Protein AF-A0A958P7W0-F1 (afdb_monomer)

Solvent-accessible surface area (backbone atoms only — not comparable to full-atom values): 11082 Å² total; per-residue (Å²): 140,90,74,76,71,66,60,59,60,57,57,56,56,57,60,70,68,58,74,67,76,80,71,75,67,72,79,73,68,73,72,48,76,61,54,51,47,46,65,63,44,47,59,55,50,53,51,49,53,51,51,51,49,57,48,51,54,52,44,50,54,54,31,54,51,45,46,72,37,58,64,53,74,46,77,50,73,39,67,79,50,97,86,46,48,57,22,42,32,42,33,45,36,35,42,78,42,56,44,33,31,42,34,42,35,44,38,39,24,62,50,73,48,66,58,95,88,35,44,56,39,36,40,40,37,42,36,40,34,46,34,42,38,39,44,46,96,80,55,31,47,29,41,36,40,38,37,37,43,35,42,38,37,38,30,48,22,41,65,60,38,44,74,75,68,71,42,76,75,53,79,74,46,79,48,80,48,71,48,71,31,40,33,40,29,37,42,50,68,54,91,76,77,46,72,53,70,49,72,78,49,76,83

Mean predicted aligned error: 13.6 Å

Structure (mmCIF, N/CA/C/O backbone):
data_AF-A0A958P7W0-F1
#
_entry.id   AF-A0A958P7W0-F1
#
loop_
_atom_site.group_PDB
_atom_site.id
_atom_site.type_symbol
_atom_site.label_atom_id
_atom_site.label_alt_id
_atom_site.label_comp_id
_atom_site.label_asym_id
_atom_site.label_entity_id
_atom_site.label_seq_id
_atom_site.pdbx_PDB_ins_code
_atom_site.Cartn_x
_atom_site.Cartn_y
_atom_site.Cartn_z
_atom_site.occupancy
_atom_site.B_iso_or_equiv
_atom_site.auth_seq_id
_atom_site.auth_comp_id
_atom_site.auth_asym_id
_atom_site.auth_atom_id
_atom_site.pdbx_PDB_model_num
ATOM 1 N N . MET A 1 1 ? -99.841 8.933 68.833 1.00 52.09 1 MET A N 1
ATOM 2 C CA . MET A 1 1 ? -99.178 7.924 67.972 1.00 52.09 1 MET A CA 1
ATOM 3 C C . MET A 1 1 ? -99.235 8.396 66.520 1.00 52.09 1 MET A C 1
ATOM 5 O O . MET A 1 1 ? -100.250 8.967 66.154 1.00 52.09 1 MET A O 1
ATOM 9 N N . ASN A 1 2 ? -98.175 8.166 65.729 1.00 50.53 2 ASN A N 1
ATOM 10 C CA . ASN A 1 2 ? -98.128 8.243 64.246 1.00 50.53 2 ASN A CA 1
ATOM 11 C C . ASN A 1 2 ? -97.633 9.510 63.506 1.00 50.53 2 ASN A C 1
ATOM 13 O O . ASN A 1 2 ? -98.129 9.770 62.417 1.00 50.53 2 ASN A O 1
ATOM 17 N N . LYS A 1 3 ? -96.603 10.244 63.968 1.00 49.97 3 LYS A N 1
ATOM 18 C CA . LYS A 1 3 ? -95.857 11.158 63.051 1.00 49.97 3 LYS A CA 1
ATOM 19 C C . LYS A 1 3 ? -94.323 11.157 63.142 1.00 49.97 3 LYS A C 1
ATOM 21 O O . LYS A 1 3 ? -93.682 11.672 62.239 1.00 49.97 3 LYS A O 1
ATOM 26 N N . ILE A 1 4 ? -93.720 10.529 64.156 1.00 51.34 4 ILE A N 1
ATOM 27 C CA . ILE A 1 4 ? -92.252 10.550 64.351 1.00 51.34 4 ILE A CA 1
ATOM 28 C C . ILE A 1 4 ? -91.543 9.356 63.674 1.00 51.34 4 ILE A C 1
ATOM 30 O O . ILE A 1 4 ? -90.363 9.433 63.355 1.00 51.34 4 ILE A O 1
ATOM 34 N N . ILE A 1 5 ? -92.268 8.279 63.353 1.00 53.50 5 ILE A N 1
ATOM 35 C CA . ILE A 1 5 ? -91.675 7.046 62.795 1.00 53.50 5 ILE A CA 1
ATOM 36 C C . ILE A 1 5 ? -91.477 7.116 61.265 1.00 53.50 5 ILE A C 1
ATOM 38 O O . ILE A 1 5 ? -90.598 6.448 60.732 1.00 53.50 5 ILE A O 1
ATOM 42 N N . LEU A 1 6 ? -92.213 7.975 60.545 1.00 46.12 6 LEU A N 1
ATOM 43 C CA . LEU A 1 6 ? -92.098 8.060 59.079 1.00 46.12 6 LEU A CA 1
ATOM 44 C C . LEU A 1 6 ? -90.869 8.851 58.586 1.00 46.12 6 LEU A C 1
ATOM 46 O O . LEU A 1 6 ? -90.425 8.642 57.462 1.00 46.12 6 LEU A O 1
ATOM 50 N N . ILE A 1 7 ? -90.299 9.733 59.416 1.00 52.41 7 ILE A N 1
ATOM 51 C CA . ILE A 1 7 ? -89.137 10.558 59.036 1.00 52.41 7 ILE A CA 1
ATOM 52 C C . ILE A 1 7 ? -87.834 9.744 59.110 1.00 52.41 7 ILE A C 1
ATOM 54 O O . ILE A 1 7 ? -86.948 9.922 58.279 1.00 52.41 7 ILE A O 1
ATOM 58 N N . TYR A 1 8 ? -87.742 8.776 60.027 1.00 47.31 8 TYR A N 1
ATOM 59 C CA . TYR A 1 8 ? -86.546 7.937 60.162 1.00 47.31 8 TYR A CA 1
ATOM 60 C C . TYR A 1 8 ? -86.366 6.927 59.014 1.00 47.31 8 TYR A C 1
ATOM 62 O O . TYR A 1 8 ? -85.235 6.633 58.638 1.00 47.31 8 TYR A O 1
ATOM 70 N N . ILE A 1 9 ? -87.454 6.442 58.403 1.00 52.34 9 ILE A N 1
ATOM 71 C CA . ILE A 1 9 ? -87.386 5.472 57.290 1.00 52.34 9 ILE A CA 1
ATOM 72 C C . ILE A 1 9 ? -87.041 6.154 55.951 1.00 52.34 9 ILE A C 1
ATOM 74 O O . ILE A 1 9 ? -86.434 5.535 55.076 1.00 52.34 9 ILE A O 1
ATOM 78 N N . LEU A 1 10 ? -87.354 7.445 55.802 1.00 45.62 10 LEU A N 1
ATOM 79 C CA . LEU A 1 10 ? -86.989 8.232 54.617 1.00 45.62 10 LEU A CA 1
ATOM 80 C C . LEU A 1 10 ? -85.516 8.673 54.632 1.00 45.62 10 LEU A C 1
ATOM 82 O O . LEU A 1 10 ? -84.881 8.679 53.582 1.00 45.62 10 LEU A O 1
ATOM 86 N N . ILE A 1 11 ? -84.939 8.952 55.807 1.00 51.06 11 ILE A N 1
ATOM 87 C CA . ILE A 1 11 ? -83.512 9.303 55.931 1.00 51.06 11 ILE A CA 1
ATOM 88 C C . ILE A 1 11 ? -82.614 8.071 55.722 1.00 51.06 11 ILE A C 1
ATOM 90 O O . ILE A 1 11 ? -81.556 8.185 55.108 1.00 51.06 11 ILE A O 1
ATOM 94 N N . PHE A 1 12 ? -83.047 6.877 56.141 1.00 45.72 12 PHE A N 1
ATOM 95 C CA . PHE A 1 12 ? -82.247 5.658 55.959 1.00 45.72 12 PHE A CA 1
ATOM 96 C C . PHE A 1 12 ? -82.186 5.177 54.496 1.00 45.72 12 PHE A C 1
ATOM 98 O O . PHE A 1 12 ? -81.166 4.640 54.076 1.00 45.72 12 PHE A O 1
ATOM 105 N N . ASN A 1 13 ? -83.228 5.427 53.691 1.00 42.78 13 ASN A N 1
ATOM 106 C CA . ASN A 1 13 ? -83.218 5.079 52.262 1.00 42.78 13 ASN A CA 1
ATOM 107 C C . ASN A 1 13 ? -82.516 6.117 51.371 1.00 42.78 13 ASN A C 1
ATOM 109 O O . ASN A 1 13 ? -82.116 5.769 50.265 1.00 42.78 13 ASN A O 1
ATOM 113 N N . LEU A 1 14 ? -82.311 7.357 51.835 1.00 41.12 14 LEU A N 1
ATOM 114 C CA . LEU A 1 14 ? -81.472 8.323 51.110 1.00 41.12 14 LEU A CA 1
ATOM 115 C C . LEU A 1 14 ? -79.969 8.080 51.315 1.00 41.12 14 LEU A C 1
ATOM 117 O O . LEU A 1 14 ? -79.183 8.421 50.440 1.00 41.12 14 LEU A O 1
ATOM 121 N N . ILE A 1 15 ? -79.567 7.457 52.427 1.00 46.81 15 ILE A N 1
ATOM 122 C CA . ILE A 1 15 ? -78.159 7.097 52.670 1.00 46.81 15 ILE A CA 1
ATOM 123 C C . ILE A 1 15 ? -77.794 5.784 51.953 1.00 46.81 15 ILE A C 1
ATOM 125 O O . ILE A 1 15 ? -76.658 5.618 51.522 1.00 46.81 15 ILE A O 1
ATOM 129 N N . ALA A 1 16 ? -78.759 4.882 51.736 1.00 45.66 16 ALA A N 1
ATOM 130 C CA . ALA A 1 16 ? -78.542 3.641 50.985 1.00 45.66 16 ALA A CA 1
ATOM 131 C C . ALA A 1 16 ? -78.535 3.817 49.450 1.00 45.66 16 ALA A C 1
ATOM 133 O O . ALA A 1 16 ? -78.123 2.905 48.744 1.00 45.66 16 ALA A O 1
ATOM 134 N N . LEU A 1 17 ? -78.950 4.981 48.931 1.00 46.50 17 LEU A N 1
ATOM 135 C CA . LEU A 1 17 ? -78.810 5.357 47.513 1.00 46.50 17 LEU A CA 1
ATOM 136 C C . LEU A 1 17 ? -77.696 6.397 47.282 1.00 46.50 17 LEU A C 1
ATOM 138 O O . LEU A 1 17 ? -77.688 7.102 46.279 1.00 46.50 17 LEU A O 1
ATOM 142 N N . SER A 1 18 ? -76.761 6.478 48.230 1.00 45.62 18 SER A N 1
ATOM 143 C CA . SER A 1 18 ? -75.489 7.194 48.117 1.00 45.62 18 SER A CA 1
ATOM 144 C C . SER A 1 18 ? -74.320 6.212 47.944 1.00 45.62 18 SER A C 1
ATOM 146 O O . SER A 1 18 ? -73.178 6.536 48.271 1.00 45.62 18 SER A O 1
ATOM 148 N N . GLU A 1 19 ? -74.571 5.023 47.381 1.00 46.09 19 GLU A N 1
ATOM 149 C CA . GLU A 1 19 ? -73.576 4.391 46.505 1.00 46.09 19 GLU A CA 1
ATOM 150 C C . GLU A 1 19 ? -73.449 5.282 45.262 1.00 46.09 19 GLU A C 1
ATOM 152 O O . GLU A 1 19 ? -73.912 4.969 44.166 1.00 46.09 19 GLU A O 1
ATOM 157 N N . GLU A 1 20 ? -72.841 6.455 45.459 1.00 48.53 20 GLU A N 1
ATOM 158 C CA . GLU A 1 20 ? -72.111 7.110 44.397 1.00 48.53 20 GLU A CA 1
ATOM 159 C C . GLU A 1 20 ? -71.134 6.062 43.900 1.00 48.53 20 GLU A C 1
ATOM 161 O O . GLU A 1 20 ? -70.212 5.640 44.607 1.00 48.53 20 GLU A O 1
ATOM 166 N N . ALA A 1 21 ? -71.425 5.600 42.687 1.00 47.62 21 ALA A N 1
ATOM 167 C CA . ALA A 1 21 ? -70.475 4.985 41.805 1.00 47.62 21 ALA A CA 1
ATOM 168 C C . ALA A 1 21 ? -69.143 5.701 42.017 1.00 47.62 21 ALA A C 1
ATOM 170 O O . ALA A 1 21 ? -68.939 6.829 41.566 1.00 47.62 21 ALA A O 1
ATOM 171 N N . THR A 1 22 ? -68.233 5.042 42.731 1.00 43.75 22 THR A N 1
ATOM 172 C CA . THR A 1 22 ? -66.818 5.318 42.570 1.00 43.75 22 THR A CA 1
ATOM 173 C C . THR A 1 22 ? -66.512 4.779 41.191 1.00 43.75 22 THR A C 1
ATOM 175 O O . THR A 1 22 ? -66.039 3.657 41.014 1.00 43.75 22 THR A O 1
ATOM 178 N N . ASP A 1 23 ? -66.892 5.588 40.207 1.00 47.94 23 ASP A N 1
ATOM 179 C CA . ASP A 1 23 ? -66.352 5.565 38.878 1.00 47.94 23 ASP A CA 1
ATOM 180 C C . ASP A 1 23 ? -64.860 5.782 39.095 1.00 47.94 23 ASP A C 1
ATOM 182 O O . ASP A 1 23 ? -64.343 6.895 39.192 1.00 47.94 23 ASP A O 1
ATOM 186 N N . LYS A 1 24 ? -64.152 4.669 39.287 1.00 47.00 24 LYS A N 1
ATOM 187 C CA . LYS A 1 24 ? -62.754 4.577 38.926 1.00 47.00 24 LYS A CA 1
ATOM 188 C C . LYS A 1 24 ? -62.739 4.686 37.405 1.00 47.00 24 LYS A C 1
ATOM 190 O O . LYS A 1 24 ? -62.399 3.730 36.716 1.00 47.00 24 LYS A O 1
ATOM 195 N N . THR A 1 25 ? -63.065 5.867 36.887 1.00 47.47 25 THR A N 1
ATOM 196 C CA . THR A 1 25 ? -62.310 6.394 35.772 1.00 47.47 25 THR A CA 1
ATOM 197 C C . THR A 1 25 ? -60.880 6.375 36.278 1.00 47.47 25 THR A C 1
ATOM 199 O O . THR A 1 25 ? -60.459 7.252 37.036 1.00 47.47 25 THR A O 1
ATOM 202 N N . GLU A 1 26 ? -60.160 5.294 35.962 1.00 49.03 26 GLU A N 1
ATOM 203 C CA . GLU A 1 26 ? -58.733 5.400 35.737 1.00 49.03 26 GLU A CA 1
ATOM 204 C C . GLU A 1 26 ? -58.592 6.661 34.897 1.00 49.03 26 GLU A C 1
ATOM 206 O O . GLU A 1 26 ? -59.027 6.708 33.748 1.00 49.03 26 GLU A O 1
ATOM 211 N N . ASP A 1 27 ? -58.108 7.725 35.531 1.00 49.12 27 ASP A N 1
ATOM 212 C CA . ASP A 1 27 ? -57.632 8.911 34.852 1.00 49.12 27 ASP A CA 1
ATOM 213 C C . ASP A 1 27 ? -56.409 8.423 34.073 1.00 49.12 27 ASP A C 1
ATOM 215 O O . ASP A 1 27 ? -55.260 8.574 34.495 1.00 49.12 27 ASP A O 1
ATOM 219 N N . THR A 1 28 ? -56.657 7.711 32.969 1.00 55.97 28 THR A N 1
ATOM 220 C CA . THR A 1 28 ? -55.702 7.485 31.900 1.00 55.97 28 THR A CA 1
ATOM 221 C C . THR A 1 28 ? -55.465 8.860 31.321 1.00 55.97 28 THR A C 1
ATOM 223 O O . THR A 1 28 ? -56.022 9.223 30.286 1.00 55.97 28 THR A O 1
ATOM 226 N N . LYS A 1 29 ? -54.675 9.661 32.046 1.00 67.88 29 LYS A N 1
ATOM 227 C CA . LYS A 1 29 ? -54.070 10.869 31.522 1.00 67.88 29 LYS A CA 1
ATOM 228 C C . LYS A 1 29 ? -53.412 10.441 30.235 1.00 67.88 29 LYS A C 1
ATOM 230 O O . LYS A 1 29 ? -52.480 9.635 30.260 1.00 67.88 29 LYS A O 1
ATOM 235 N N . GLU A 1 30 ? -53.962 10.912 29.119 1.00 69.62 30 GLU A N 1
ATOM 236 C CA . GLU A 1 30 ? -53.354 10.636 27.834 1.00 69.62 30 GLU A CA 1
ATOM 237 C C . GLU A 1 30 ? -51.885 11.038 27.936 1.00 69.62 30 GLU A C 1
ATOM 239 O O . GLU A 1 30 ? -51.596 12.166 28.361 1.00 69.62 30 GLU A O 1
ATOM 244 N N . PRO A 1 31 ? -50.957 10.129 27.594 1.00 74.06 31 PRO A N 1
ATOM 245 C CA . PRO A 1 31 ? -49.553 10.421 27.750 1.00 74.06 31 PRO A CA 1
ATOM 246 C C . PRO A 1 31 ? -49.239 11.670 26.941 1.00 74.06 31 PRO A C 1
ATOM 248 O O . PRO A 1 31 ? -49.645 11.818 25.778 1.00 74.06 31 PRO A O 1
ATOM 251 N N . THR A 1 32 ? -48.539 12.588 27.592 1.00 85.56 32 THR A N 1
ATOM 252 C CA . THR A 1 32 ? -48.113 13.844 26.995 1.00 85.56 32 THR A CA 1
ATOM 253 C C . THR A 1 32 ? -47.307 13.561 25.728 1.00 85.56 32 THR A C 1
ATOM 25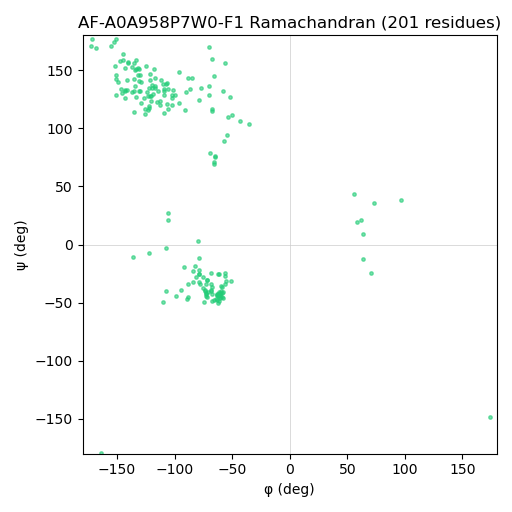5 O O . THR A 1 32 ? -46.692 12.505 25.561 1.00 85.56 32 THR A O 1
ATOM 258 N N . LEU A 1 33 ? -47.261 14.532 24.814 1.00 78.56 33 LEU A N 1
ATOM 259 C CA . LEU A 1 33 ? -46.435 14.450 23.601 1.00 78.56 33 LEU A CA 1
ATOM 260 C C . LEU A 1 33 ? -44.973 14.085 23.920 1.00 78.56 33 LEU A C 1
ATOM 262 O O . LEU A 1 33 ? -44.321 13.391 23.143 1.00 78.56 33 LEU A O 1
ATOM 266 N N . TRP A 1 34 ? -44.480 14.502 25.088 1.00 76.12 34 TRP A N 1
ATOM 267 C CA . TRP A 1 34 ? -43.156 14.166 25.600 1.00 76.12 34 TRP A CA 1
ATOM 268 C C . TRP A 1 34 ? -43.030 12.720 26.071 1.00 76.12 34 TRP A C 1
ATOM 270 O O . TRP A 1 34 ? -42.075 12.060 25.677 1.00 76.12 34 TRP A O 1
ATOM 280 N N . GLU A 1 35 ? -44.000 12.191 26.813 1.00 81.50 35 GLU A N 1
ATOM 281 C CA . GLU A 1 35 ? -44.012 10.777 27.214 1.00 81.50 35 GLU A CA 1
ATOM 282 C C . GLU A 1 35 ? -44.110 9.854 25.997 1.00 81.50 35 GLU A C 1
ATOM 284 O O . GLU A 1 35 ? -43.311 8.930 25.884 1.00 81.50 35 GLU A O 1
ATOM 289 N N . LYS A 1 36 ? -44.969 10.177 25.019 1.00 79.38 36 LYS A N 1
ATOM 290 C CA . LYS A 1 36 ? -45.044 9.448 23.738 1.00 79.38 36 LYS A CA 1
ATOM 291 C C . LYS A 1 36 ? -43.728 9.529 22.958 1.00 79.38 36 LYS A C 1
ATOM 293 O O . LYS A 1 36 ? -43.280 8.537 22.391 1.00 79.38 36 LYS A O 1
ATOM 298 N N . THR A 1 37 ? -43.073 10.692 22.935 1.00 77.31 37 THR A N 1
ATOM 299 C CA . THR A 1 37 ? -41.776 10.854 22.254 1.00 77.31 37 THR A CA 1
ATOM 300 C C . THR A 1 37 ? -40.676 10.061 22.954 1.00 77.31 37 THR A C 1
ATOM 302 O O . THR A 1 37 ? -39.884 9.407 22.281 1.00 77.31 37 THR A O 1
ATOM 305 N N . VAL A 1 38 ? -40.618 10.071 24.286 1.00 81.19 38 VAL A N 1
ATOM 306 C CA . VAL A 1 38 ? -39.657 9.280 25.070 1.00 81.19 38 VAL A CA 1
ATOM 307 C C . VAL A 1 38 ? -39.917 7.788 24.870 1.00 81.19 38 VAL A C 1
ATOM 309 O O . VAL A 1 38 ? -38.997 7.058 24.526 1.00 81.19 38 VAL A O 1
ATOM 312 N N . GLU A 1 39 ? -41.164 7.337 24.965 1.00 83.75 39 GLU A N 1
ATOM 313 C CA . GLU A 1 39 ? -41.538 5.936 24.758 1.00 83.75 39 GLU A CA 1
ATOM 314 C C . GLU A 1 39 ? -41.175 5.438 23.353 1.00 83.75 39 GLU A C 1
ATOM 316 O O . GLU A 1 39 ? -40.651 4.335 23.202 1.00 83.75 39 GLU A O 1
ATOM 321 N N . VAL A 1 40 ? -41.361 6.270 22.324 1.00 80.62 40 VAL A N 1
ATOM 322 C CA . VAL A 1 40 ? -40.961 5.933 20.953 1.00 80.62 40 VAL A CA 1
ATOM 323 C C . VAL A 1 40 ? -39.443 5.983 20.783 1.00 80.62 40 VAL A C 1
ATOM 325 O O . VAL A 1 40 ? 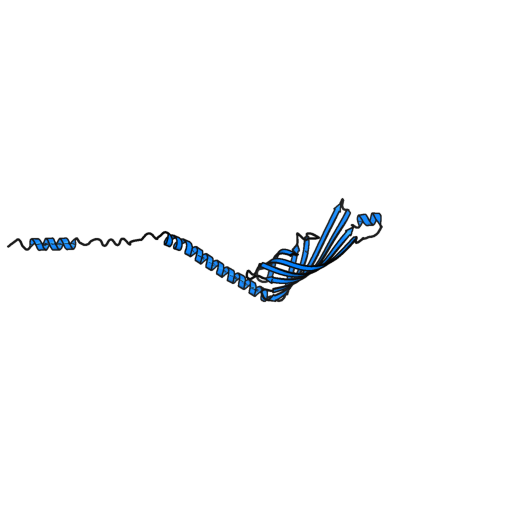-38.885 5.099 20.142 1.00 80.62 40 VAL A O 1
ATOM 328 N N . THR A 1 41 ? -38.743 6.980 21.333 1.00 83.75 41 THR A N 1
ATOM 329 C CA . THR A 1 41 ? -37.304 7.204 21.078 1.00 83.75 41 THR A CA 1
ATOM 330 C C . THR A 1 41 ? -36.376 6.365 21.955 1.00 83.75 41 THR A C 1
ATOM 332 O O . THR A 1 41 ? -35.307 5.960 21.490 1.00 83.75 41 THR A O 1
ATOM 335 N N . THR A 1 42 ? -36.763 6.048 23.191 1.00 88.25 42 THR A N 1
ATOM 336 C CA . THR A 1 42 ? -35.953 5.275 24.143 1.00 88.25 42 THR A CA 1
ATOM 337 C C . THR A 1 42 ? -35.577 3.886 23.612 1.00 88.25 42 THR A C 1
ATOM 339 O O . THR A 1 42 ? -34.392 3.552 23.685 1.00 88.25 42 THR A O 1
ATOM 342 N N . PRO A 1 43 ? -36.478 3.086 23.006 1.00 87.94 43 PRO A N 1
ATOM 343 C CA . PRO A 1 43 ? -36.113 1.815 22.384 1.00 87.94 43 PRO A CA 1
ATOM 344 C C . PRO A 1 43 ? -35.062 1.967 21.277 1.00 87.94 43 PRO A C 1
ATOM 346 O O . PRO A 1 43 ? -34.115 1.181 21.222 1.00 87.94 43 PRO A O 1
ATOM 349 N N . TYR A 1 44 ? -35.168 2.995 20.425 1.00 85.56 44 TYR A N 1
ATOM 350 C CA . TYR A 1 44 ? -34.169 3.257 19.379 1.00 85.56 44 TYR A CA 1
ATOM 351 C C . TYR A 1 44 ? -32.831 3.706 19.963 1.00 85.56 44 TYR A C 1
ATOM 353 O O . TYR A 1 44 ? -31.785 3.259 19.495 1.00 85.56 44 TYR A O 1
ATOM 361 N N . TYR A 1 45 ? -32.847 4.542 21.002 1.00 86.06 45 TYR A N 1
ATOM 362 C CA . TYR A 1 45 ? -31.639 4.968 21.703 1.00 86.06 45 TYR A CA 1
ATOM 363 C C . TYR A 1 45 ? -30.924 3.788 22.374 1.00 86.06 45 TYR A C 1
ATOM 365 O O . TYR A 1 45 ? -29.719 3.610 22.192 1.00 86.06 45 TYR A O 1
ATOM 373 N N . LEU A 1 46 ? -31.661 2.939 23.098 1.00 90.56 46 LEU A N 1
ATOM 374 C CA . LEU A 1 46 ? -31.116 1.743 23.745 1.00 90.56 46 LEU A CA 1
ATOM 375 C C . LEU A 1 46 ? -30.562 0.755 22.715 1.00 90.56 46 LEU A C 1
ATOM 377 O O . LEU A 1 46 ? -29.436 0.282 22.869 1.00 90.56 46 LEU A O 1
ATOM 381 N N . LYS A 1 47 ? -31.297 0.523 21.622 1.00 90.06 47 LYS A N 1
ATOM 382 C CA . LYS A 1 47 ? -30.831 -0.293 20.494 1.00 90.06 47 LYS A CA 1
ATOM 383 C C . LYS A 1 47 ? -29.566 0.291 19.862 1.00 90.06 47 LYS A C 1
ATOM 385 O O . LYS A 1 47 ? -28.626 -0.446 19.577 1.00 90.06 47 LYS A O 1
ATOM 390 N N . GLY A 1 48 ? -29.502 1.610 19.684 1.00 85.25 48 GLY A N 1
ATOM 391 C CA . GLY A 1 48 ? -28.314 2.309 19.195 1.00 85.25 48 GLY A CA 1
ATOM 392 C C . GLY A 1 48 ? -27.108 2.115 20.115 1.00 85.25 48 GLY A C 1
ATOM 393 O O . GLY A 1 48 ? -26.022 1.774 19.647 1.00 85.25 48 GLY A O 1
ATOM 394 N N . LYS A 1 49 ? -27.302 2.248 21.430 1.00 90.69 49 LYS A N 1
ATOM 395 C CA . LYS A 1 49 ? -26.253 2.025 22.433 1.00 90.69 49 LYS A CA 1
ATOM 396 C C . LYS A 1 49 ? -25.738 0.583 22.414 1.00 90.69 49 LYS A C 1
ATOM 398 O O . LYS A 1 49 ? -24.526 0.374 22.443 1.00 90.69 49 LYS A O 1
ATOM 403 N N . GLU A 1 50 ? -26.631 -0.400 22.301 1.00 91.44 50 GLU A N 1
ATOM 404 C CA . GLU A 1 50 ? -26.264 -1.817 22.191 1.00 91.44 50 GLU A CA 1
ATOM 405 C C . GLU A 1 50 ? -25.453 -2.100 20.915 1.00 91.44 50 GLU A C 1
ATOM 407 O O . GLU A 1 50 ? -24.431 -2.789 20.964 1.00 91.44 50 GLU A O 1
ATOM 412 N N . ILE A 1 51 ? -25.855 -1.526 19.774 1.00 88.94 51 ILE A N 1
ATOM 413 C CA . ILE A 1 51 ? -25.122 -1.647 18.504 1.00 88.94 51 ILE A CA 1
ATOM 414 C C . ILE A 1 51 ? -23.715 -1.059 18.635 1.00 88.94 51 ILE A C 1
ATOM 416 O O . ILE A 1 51 ? -22.744 -1.698 18.221 1.00 88.94 51 ILE A O 1
ATOM 420 N N . VAL A 1 52 ? -23.580 0.129 19.232 1.00 86.06 52 VAL A N 1
ATOM 421 C CA . VAL A 1 52 ? -22.275 0.770 19.460 1.00 86.06 52 VAL A CA 1
ATOM 422 C C . VAL A 1 52 ? -21.394 -0.102 20.352 1.00 86.06 52 VAL A C 1
ATOM 424 O O . VAL A 1 52 ? -20.223 -0.311 20.035 1.00 86.06 52 VAL A O 1
ATOM 427 N N . GLN A 1 53 ? -21.948 -0.670 21.423 1.00 89.12 53 GLN A N 1
ATOM 428 C CA . GLN A 1 53 ? -21.204 -1.553 22.317 1.00 89.12 53 GLN A CA 1
ATOM 429 C C . GLN A 1 53 ? -20.715 -2.820 21.598 1.00 89.12 53 GLN A C 1
ATOM 431 O O . GLN A 1 53 ? -19.516 -3.102 21.612 1.00 89.12 53 GLN A O 1
ATOM 436 N N . LYS A 1 54 ? -21.599 -3.535 20.888 1.00 86.81 54 LYS A N 1
ATOM 437 C CA . LYS A 1 54 ? -21.229 -4.726 20.096 1.00 86.81 54 LYS A CA 1
ATOM 438 C C . LYS A 1 54 ? -20.185 -4.412 19.023 1.00 86.81 54 LYS A C 1
ATOM 440 O O . LYS A 1 54 ? -19.288 -5.218 18.755 1.00 86.81 54 LYS A O 1
ATOM 445 N N . THR A 1 55 ? -20.285 -3.231 18.416 1.00 83.19 55 THR A N 1
ATOM 446 C CA . THR A 1 55 ? -19.317 -2.750 17.426 1.00 83.19 55 THR A CA 1
ATOM 447 C C . THR A 1 55 ? -17.953 -2.527 18.074 1.00 83.19 55 THR A C 1
ATOM 449 O O . THR A 1 55 ? -16.958 -3.049 17.576 1.00 83.19 55 THR A O 1
ATOM 452 N N . ASN A 1 56 ? -17.898 -1.846 19.221 1.00 84.00 56 ASN A N 1
ATOM 453 C CA . ASN A 1 56 ? -16.658 -1.620 19.966 1.00 84.00 56 ASN A CA 1
ATOM 454 C C . ASN A 1 56 ? -15.998 -2.932 20.413 1.00 84.00 56 ASN A C 1
ATOM 456 O O . ASN A 1 56 ? -14.787 -3.094 20.266 1.00 84.00 56 ASN A O 1
ATOM 460 N N . GLU A 1 57 ? -16.776 -3.905 20.887 1.00 85.88 57 GLU A N 1
ATOM 461 C CA . GLU A 1 57 ? -16.261 -5.235 21.236 1.00 85.88 57 GLU A CA 1
ATOM 462 C C . GLU A 1 57 ? -15.655 -5.953 20.022 1.00 85.88 57 GLU A C 1
ATOM 464 O O . GLU A 1 57 ? -14.582 -6.552 20.114 1.00 85.88 57 GLU A O 1
ATOM 469 N N . SER A 1 58 ? -16.311 -5.869 18.864 1.00 81.12 58 SER A N 1
ATOM 470 C CA . SER A 1 58 ? -15.829 -6.480 17.618 1.00 81.12 58 SER A CA 1
ATOM 471 C C . SER A 1 58 ? -14.560 -5.797 17.091 1.00 81.12 58 SER A C 1
ATOM 473 O O . SER A 1 58 ? -13.625 -6.469 16.637 1.00 81.12 58 SER A O 1
ATOM 475 N N . ILE A 1 59 ? -14.490 -4.468 17.205 1.00 80.25 59 ILE A N 1
ATOM 476 C CA . ILE A 1 59 ? -13.308 -3.663 16.877 1.00 80.25 59 ILE A CA 1
ATOM 477 C C . ILE A 1 59 ? -12.133 -4.067 17.775 1.00 80.25 59 ILE A C 1
ATOM 479 O O . ILE A 1 59 ? -11.057 -4.375 17.254 1.00 80.25 59 ILE A O 1
ATOM 483 N N . ASN A 1 60 ? -12.350 -4.150 19.091 1.00 82.69 60 ASN A N 1
ATOM 484 C CA . ASN A 1 60 ? -11.324 -4.531 20.065 1.00 82.69 60 ASN A CA 1
ATOM 485 C C . ASN A 1 60 ? -10.823 -5.963 19.844 1.00 82.69 60 ASN A C 1
ATOM 487 O O . ASN A 1 60 ? -9.617 -6.193 19.819 1.00 82.69 60 ASN A O 1
ATOM 491 N N . LYS A 1 61 ? -11.720 -6.922 19.580 1.00 82.00 61 LYS A N 1
ATOM 492 C CA . LYS A 1 61 ? -11.328 -8.300 19.230 1.00 82.00 61 LYS A CA 1
ATOM 493 C C . LYS A 1 61 ? -10.424 -8.348 18.001 1.00 82.00 61 LYS A C 1
ATOM 495 O O . LYS A 1 61 ? -9.462 -9.108 17.967 1.00 82.00 61 LYS A O 1
ATOM 500 N N . THR A 1 62 ? -10.718 -7.538 16.988 1.00 78.62 62 THR A N 1
ATOM 501 C CA . THR A 1 62 ? -9.897 -7.474 15.770 1.00 78.62 62 THR A CA 1
ATOM 502 C C . THR A 1 62 ? -8.523 -6.862 16.054 1.00 78.62 62 THR A C 1
ATOM 504 O O . THR A 1 62 ? -7.535 -7.270 15.452 1.00 78.62 62 THR A O 1
ATOM 507 N N . LYS A 1 63 ? -8.446 -5.907 16.988 1.00 81.50 63 LYS A N 1
ATOM 508 C CA . LYS A 1 63 ? -7.204 -5.234 17.387 1.00 81.50 63 LYS A CA 1
ATOM 509 C C . LYS A 1 63 ? -6.258 -6.210 18.095 1.00 81.50 63 LYS A C 1
ATOM 511 O O . LYS A 1 63 ? -5.117 -6.360 17.669 1.00 81.50 63 LYS A O 1
ATOM 516 N N . LEU A 1 64 ? -6.779 -6.958 19.069 1.00 82.38 64 LEU A N 1
ATOM 517 C CA . LEU A 1 64 ? -6.039 -8.003 19.787 1.00 82.38 64 LEU A CA 1
ATOM 518 C C . LEU A 1 64 ? -5.496 -9.079 18.831 1.00 82.38 64 LEU A C 1
ATOM 520 O O . LEU A 1 64 ? -4.311 -9.394 18.848 1.00 82.38 64 LEU A O 1
ATOM 524 N N . ARG A 1 65 ? -6.333 -9.562 17.902 1.00 80.75 65 ARG A N 1
ATOM 525 C CA . ARG A 1 65 ? -5.937 -10.563 16.890 1.00 80.75 65 ARG A CA 1
ATOM 526 C C . ARG A 1 65 ? -4.821 -10.107 15.953 1.00 80.75 65 ARG A C 1
ATOM 528 O O . ARG A 1 65 ? -4.145 -10.948 15.362 1.00 80.75 65 ARG A O 1
ATOM 535 N N . ARG A 1 66 ? -4.652 -8.798 15.747 1.00 79.75 66 ARG A N 1
ATOM 536 C CA . ARG A 1 66 ? -3.518 -8.282 14.974 1.00 79.75 66 ARG A CA 1
ATOM 537 C C . ARG A 1 66 ? -2.227 -8.435 15.767 1.00 79.75 66 ARG A C 1
ATOM 539 O O . ARG A 1 66 ? -1.255 -8.920 15.202 1.00 79.75 66 ARG A O 1
ATOM 546 N N . GLY A 1 67 ? -2.255 -8.084 17.054 1.00 81.94 67 GLY A N 1
ATOM 547 C CA . GLY A 1 67 ? -1.113 -8.219 17.962 1.00 81.94 67 GLY A CA 1
ATOM 548 C C . GLY A 1 67 ? -0.651 -9.666 18.172 1.00 81.94 67 GLY A C 1
ATOM 549 O O . GLY A 1 67 ? 0.522 -9.895 18.435 1.00 81.94 67 GLY A O 1
ATOM 550 N N . GLU A 1 68 ? -1.535 -10.653 17.998 1.00 83.25 68 GLU A N 1
ATOM 551 C CA . GLU A 1 68 ? -1.178 -12.080 18.086 1.00 83.25 68 GLU A CA 1
ATOM 552 C C . GLU A 1 68 ? -0.267 -12.562 16.943 1.00 83.25 68 GLU A C 1
ATOM 554 O O . GLU A 1 68 ? 0.452 -13.552 17.089 1.00 83.25 68 GLU A O 1
ATOM 559 N N . LYS A 1 69 ? -0.292 -11.894 15.785 1.00 80.50 69 LYS A N 1
ATOM 560 C CA . LYS A 1 69 ? 0.575 -12.248 14.658 1.00 80.50 69 LYS A CA 1
ATOM 561 C C . LYS A 1 69 ? 1.879 -11.490 14.753 1.00 80.50 69 LYS A C 1
ATOM 563 O O . LYS A 1 69 ? 1.855 -10.277 14.824 1.00 80.50 69 LYS A O 1
ATOM 568 N N . SER A 1 70 ? 3.007 -12.174 14.615 1.00 87.56 70 SER A N 1
ATOM 569 C CA . SER A 1 70 ? 4.313 -11.513 14.531 1.00 87.56 70 SER A CA 1
ATOM 570 C C . SER A 1 70 ? 4.695 -11.129 13.100 1.00 87.56 70 SER A C 1
ATOM 572 O O . SER A 1 70 ? 5.317 -10.090 12.898 1.00 87.56 70 SER A O 1
ATOM 574 N N . TRP A 1 71 ? 4.302 -11.923 12.100 1.00 92.81 71 TRP A N 1
ATOM 575 C CA . TRP A 1 71 ? 4.645 -11.700 10.694 1.00 92.81 71 TRP A CA 1
ATOM 576 C C . TRP A 1 71 ? 3.521 -12.115 9.736 1.00 92.81 71 TRP A C 1
ATOM 578 O O . TRP A 1 71 ? 2.598 -12.850 10.099 1.00 92.81 71 TRP A O 1
ATOM 588 N N . GLY A 1 72 ? 3.599 -11.645 8.494 1.00 91.81 72 GLY A N 1
ATOM 589 C CA . GLY A 1 72 ? 2.718 -12.069 7.415 1.00 91.81 72 GLY A CA 1
ATOM 590 C C . GLY A 1 72 ? 3.142 -11.532 6.052 1.00 91.81 72 GLY A C 1
ATOM 591 O O . GLY A 1 72 ? 4.104 -10.773 5.933 1.00 91.81 72 GLY A O 1
ATOM 592 N N . ALA A 1 73 ? 2.408 -11.951 5.023 1.00 93.81 73 ALA A N 1
ATOM 593 C CA . ALA A 1 73 ? 2.608 -11.514 3.650 1.00 93.81 73 ALA A CA 1
ATOM 594 C C . ALA A 1 73 ? 1.269 -11.153 2.993 1.00 93.81 73 ALA A C 1
ATOM 596 O O . ALA A 1 73 ? 0.230 -11.712 3.357 1.00 93.81 73 ALA A O 1
ATOM 597 N N . LEU A 1 74 ? 1.283 -10.216 2.045 1.00 93.44 74 LEU A N 1
ATOM 598 C CA . LEU A 1 74 ? 0.089 -9.773 1.320 1.00 93.44 74 LEU A CA 1
ATOM 599 C C . LEU A 1 74 ? 0.442 -9.418 -0.124 1.00 93.44 74 LEU A C 1
ATOM 601 O O . LEU A 1 74 ? 1.382 -8.669 -0.351 1.00 93.44 74 LEU A O 1
ATOM 605 N N . GLY A 1 75 ? -0.310 -9.932 -1.093 1.00 94.81 75 GLY A N 1
ATOM 606 C CA . GLY A 1 75 ? -0.239 -9.460 -2.478 1.00 94.81 75 GLY A CA 1
ATOM 607 C C . GLY A 1 75 ? -1.133 -8.237 -2.674 1.00 94.81 75 GLY A C 1
ATOM 608 O O . GLY A 1 75 ? -2.212 -8.172 -2.083 1.00 94.81 75 GLY A O 1
ATOM 609 N N . HIS A 1 76 ? -0.706 -7.284 -3.495 1.00 93.50 76 HIS A N 1
ATOM 610 C CA . HIS A 1 76 ? -1.510 -6.126 -3.871 1.00 93.50 76 HIS A CA 1
ATOM 611 C C . HIS A 1 76 ? -1.467 -5.884 -5.380 1.00 93.50 76 HIS A C 1
ATOM 613 O O . HIS A 1 76 ? -0.551 -6.313 -6.083 1.00 93.50 76 HIS A O 1
ATOM 619 N N . PHE A 1 77 ? -2.478 -5.168 -5.858 1.00 92.25 77 PHE A N 1
ATOM 620 C CA . PHE A 1 77 ? -2.574 -4.685 -7.225 1.00 92.25 77 PHE A CA 1
ATOM 621 C C . PHE A 1 77 ? -2.982 -3.214 -7.187 1.00 92.25 77 PHE A C 1
ATOM 623 O O . PHE A 1 77 ? -3.970 -2.873 -6.533 1.00 92.25 77 PHE A O 1
ATOM 630 N N . SER A 1 78 ? -2.222 -2.357 -7.865 1.00 89.56 78 SER A N 1
ATOM 631 C CA . SER A 1 78 ? -2.531 -0.940 -8.024 1.00 89.56 78 SER A CA 1
ATOM 632 C C . SER A 1 78 ? -2.930 -0.662 -9.464 1.00 89.56 78 SER A C 1
ATOM 634 O O . SER A 1 78 ? -2.117 -0.774 -10.380 1.00 89.56 78 SER A O 1
ATOM 636 N N . TYR A 1 79 ? -4.195 -0.296 -9.671 1.00 84.81 79 TYR A N 1
ATOM 637 C CA . TYR A 1 79 ? -4.686 0.041 -11.005 1.00 84.81 79 TYR A CA 1
ATOM 638 C C . TYR A 1 79 ? -4.123 1.382 -11.493 1.00 84.81 79 TYR A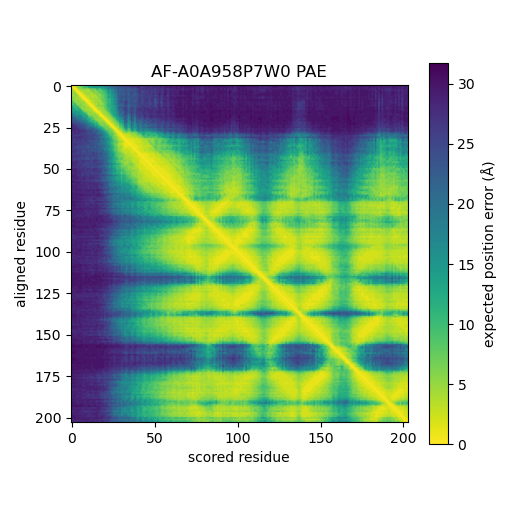 C 1
ATOM 640 O O . TYR A 1 79 ? -3.721 1.494 -12.648 1.00 84.81 79 TYR A O 1
ATOM 648 N N . ILE A 1 80 ? -4.054 2.372 -10.597 1.00 82.19 80 ILE A N 1
ATOM 649 C CA . ILE A 1 80 ? -3.584 3.730 -10.883 1.00 82.19 80 ILE A CA 1
ATOM 650 C C . ILE A 1 80 ? -2.269 3.953 -10.140 1.00 82.19 80 ILE A C 1
ATOM 652 O O . ILE A 1 80 ? -2.212 3.827 -8.918 1.00 82.19 80 ILE A O 1
ATOM 656 N N . ASP A 1 81 ? -1.226 4.307 -10.877 1.00 81.38 81 ASP A N 1
ATOM 657 C CA . ASP A 1 81 ? 0.064 4.731 -10.339 1.00 81.38 81 ASP A CA 1
ATOM 658 C C . ASP A 1 81 ? 0.587 5.895 -11.193 1.00 81.38 81 ASP A C 1
ATOM 660 O O . ASP A 1 81 ? 0.162 6.063 -12.338 1.00 81.38 81 ASP A O 1
ATOM 664 N N . THR A 1 82 ? 1.477 6.710 -10.632 1.00 71.69 82 THR A N 1
ATOM 665 C CA . THR A 1 82 ? 1.994 7.938 -11.248 1.00 71.69 82 THR A CA 1
ATOM 666 C C . THR A 1 82 ? 2.695 7.671 -12.580 1.00 71.69 82 THR A C 1
ATOM 668 O O . THR A 1 82 ? 2.589 8.491 -13.488 1.00 71.69 82 THR A O 1
ATOM 671 N N . TRP A 1 83 ? 3.395 6.536 -12.700 1.00 76.69 83 TRP A N 1
ATOM 672 C CA . TRP A 1 83 ? 4.247 6.241 -13.862 1.00 76.69 83 TRP A CA 1
ATOM 673 C C . TRP A 1 83 ? 3.710 5.127 -14.755 1.00 76.69 83 TRP A C 1
ATOM 675 O O . TRP A 1 83 ? 3.639 5.290 -15.971 1.00 76.69 83 TRP A O 1
ATOM 685 N N . VAL A 1 84 ? 3.339 3.990 -14.161 1.00 85.00 84 VAL A N 1
ATOM 686 C CA . VAL A 1 84 ? 2.915 2.793 -14.898 1.00 85.00 84 VAL A CA 1
ATOM 687 C C . VAL A 1 84 ? 1.669 2.209 -14.236 1.00 85.00 84 VAL A C 1
ATOM 689 O O . VAL A 1 84 ? 1.769 1.744 -13.098 1.00 85.00 84 VAL A O 1
ATOM 692 N N . PRO A 1 85 ? 0.499 2.217 -14.902 1.00 86.56 85 PRO A N 1
ATOM 693 C CA . PRO A 1 85 ? -0.712 1.625 -14.346 1.00 86.56 85 PRO A CA 1
ATOM 694 C C . PRO A 1 85 ? -0.586 0.099 -14.243 1.00 86.56 85 PRO A C 1
ATOM 696 O O . PRO A 1 85 ? 0.211 -0.529 -14.938 1.00 86.56 85 PRO A O 1
ATOM 699 N N . GLY A 1 86 ? -1.413 -0.513 -13.394 1.00 86.88 86 GLY A N 1
ATOM 700 C CA . GLY A 1 86 ? -1.495 -1.972 -13.281 1.00 86.88 86 GLY A CA 1
ATOM 701 C C . GLY A 1 86 ? -0.303 -2.627 -12.576 1.00 86.88 86 GLY A C 1
ATOM 702 O O . GLY A 1 86 ? 0.097 -3.733 -12.945 1.00 86.88 86 GLY A O 1
ATOM 703 N N . LYS A 1 87 ? 0.265 -1.978 -11.556 1.00 91.62 87 LYS A N 1
ATOM 704 C CA . LYS A 1 87 ? 1.370 -2.558 -10.785 1.00 91.62 87 LYS A CA 1
ATOM 705 C C . LYS A 1 87 ? 0.897 -3.721 -9.928 1.00 91.62 87 LYS A C 1
ATOM 707 O O . LYS A 1 87 ? -0.115 -3.637 -9.232 1.00 91.62 87 LYS A O 1
ATOM 712 N N . LEU A 1 88 ? 1.678 -4.790 -9.931 1.00 95.25 88 LEU A N 1
ATOM 713 C CA . LEU A 1 88 ? 1.530 -5.925 -9.032 1.00 95.25 88 LEU A CA 1
ATOM 714 C C . LEU A 1 88 ? 2.637 -5.869 -7.995 1.00 95.25 88 LEU A C 1
ATOM 716 O O . LEU A 1 88 ? 3.793 -5.615 -8.331 1.00 95.25 88 LEU A O 1
ATOM 720 N N . GLY A 1 89 ? 2.315 -6.173 -6.748 1.00 94.50 89 GLY A N 1
ATOM 721 C CA . GLY A 1 89 ? 3.333 -6.225 -5.720 1.00 94.50 89 GLY A CA 1
ATOM 722 C C . GLY A 1 89 ? 3.004 -7.155 -4.577 1.00 94.50 89 GLY A C 1
ATOM 723 O O . GLY A 1 89 ? 1.925 -7.743 -4.481 1.00 94.50 89 GLY A O 1
ATOM 724 N N . PHE A 1 90 ? 3.986 -7.300 -3.705 1.00 96.25 90 PHE A N 1
ATOM 725 C CA . PHE A 1 90 ? 3.880 -8.065 -2.484 1.00 96.25 90 PHE A CA 1
ATOM 726 C C . PHE A 1 90 ? 4.405 -7.245 -1.314 1.00 96.25 90 PHE A C 1
ATOM 728 O O . PHE A 1 90 ? 5.302 -6.416 -1.453 1.00 96.25 90 PHE A O 1
ATOM 735 N N . HIS A 1 91 ? 3.855 -7.525 -0.143 1.00 94.88 91 HIS A N 1
ATOM 736 C CA . HIS A 1 91 ? 4.293 -6.984 1.124 1.00 94.88 91 HIS A CA 1
ATOM 737 C C . HIS A 1 91 ? 4.722 -8.121 2.032 1.00 94.88 91 HIS A C 1
ATOM 739 O O . HIS A 1 91 ? 4.007 -9.116 2.153 1.00 94.88 91 HIS A O 1
ATOM 745 N N . LEU A 1 92 ? 5.836 -7.935 2.721 1.00 96.25 92 LEU A N 1
ATOM 746 C CA . LEU A 1 92 ? 6.205 -8.692 3.906 1.00 96.25 92 LEU A CA 1
ATOM 747 C C . LEU A 1 92 ? 6.078 -7.759 5.094 1.00 96.25 92 LEU A C 1
ATOM 749 O O . LEU A 1 92 ? 6.617 -6.655 5.070 1.00 96.25 92 LEU A O 1
ATOM 753 N N . PHE A 1 93 ? 5.360 -8.179 6.125 1.00 94.94 93 PHE A N 1
ATOM 754 C CA . PHE A 1 93 ? 5.101 -7.315 7.262 1.00 94.94 93 PHE A CA 1
ATOM 755 C C . PHE A 1 93 ? 5.380 -7.997 8.590 1.00 94.94 93 PHE A C 1
ATOM 757 O O . PHE A 1 93 ? 5.153 -9.196 8.755 1.00 94.94 93 PHE A O 1
ATOM 764 N N . LYS A 1 94 ? 5.854 -7.200 9.545 1.00 95.00 94 LYS A N 1
ATOM 765 C CA . LYS A 1 94 ? 6.084 -7.573 10.936 1.00 95.00 94 LYS A CA 1
ATOM 766 C C . LYS A 1 94 ? 5.238 -6.675 11.825 1.00 95.00 94 LYS A C 1
ATOM 768 O O . LYS A 1 94 ? 5.360 -5.452 11.770 1.00 95.00 94 LYS A O 1
ATOM 773 N N . VAL A 1 95 ? 4.390 -7.276 12.646 1.00 93.50 95 VAL A N 1
ATOM 774 C CA . VAL A 1 95 ? 3.579 -6.526 13.608 1.00 93.50 95 VAL A CA 1
ATOM 775 C C . VAL A 1 95 ? 4.472 -6.175 14.795 1.00 93.50 95 VAL A C 1
ATOM 777 O O . VAL A 1 95 ? 5.119 -7.047 15.373 1.00 93.50 95 VAL A O 1
ATOM 780 N N . GLU A 1 96 ? 4.557 -4.885 15.104 1.00 92.25 96 GLU A N 1
ATOM 781 C CA . GLU A 1 96 ? 5.285 -4.376 16.271 1.00 92.25 96 GLU A CA 1
ATOM 782 C C . GLU A 1 96 ? 4.358 -4.352 17.489 1.00 92.25 96 GLU A C 1
ATOM 784 O O . GLU A 1 96 ? 4.720 -4.831 18.558 1.00 92.25 96 GLU A O 1
ATOM 789 N N . ASP A 1 97 ? 3.136 -3.856 17.291 1.00 89.56 97 ASP A N 1
ATOM 790 C CA . ASP A 1 97 ? 2.072 -3.820 18.287 1.00 89.56 97 ASP A CA 1
ATOM 791 C C . ASP A 1 97 ? 0.691 -3.893 17.599 1.00 89.56 97 ASP A C 1
ATOM 793 O O . ASP A 1 97 ? 0.572 -3.897 16.373 1.00 89.56 97 ASP A O 1
ATOM 797 N N . GLU A 1 98 ? -0.389 -3.935 18.379 1.00 87.75 98 GLU A N 1
ATOM 798 C CA . GLU A 1 98 ? -1.765 -4.009 17.862 1.00 87.75 98 GLU A CA 1
ATOM 799 C C . GLU A 1 98 ? -2.155 -2.875 16.892 1.00 87.75 98 GLU A C 1
ATOM 801 O O . GLU A 1 98 ? -3.080 -3.014 16.084 1.00 87.75 98 GLU A O 1
ATOM 806 N N . SER A 1 99 ? -1.485 -1.734 16.997 1.00 90.06 99 SER A N 1
ATOM 807 C CA . SER A 1 99 ? -1.694 -0.513 16.224 1.00 90.06 99 SER A CA 1
ATOM 808 C C . SER A 1 99 ? -0.601 -0.234 15.197 1.00 90.06 99 SER A C 1
ATOM 810 O O . SER A 1 99 ? -0.747 0.720 14.440 1.00 90.06 99 SER A O 1
ATOM 812 N N . THR A 1 100 ? 0.446 -1.051 15.118 1.00 92.56 100 THR A N 1
ATOM 813 C CA . THR A 1 100 ? 1.666 -0.698 14.398 1.00 92.56 100 THR A CA 1
ATOM 814 C C . THR A 1 100 ? 2.270 -1.898 13.692 1.00 92.56 100 THR A C 1
ATOM 816 O O . THR A 1 100 ? 2.452 -2.978 14.255 1.00 92.56 100 THR A O 1
ATOM 819 N N . THR A 1 101 ? 2.634 -1.716 12.430 1.00 94.94 101 THR A N 1
ATOM 820 C CA . THR A 1 101 ? 3.228 -2.770 11.609 1.00 94.94 101 THR A CA 1
ATOM 821 C C . THR A 1 101 ? 4.320 -2.192 10.718 1.00 94.94 101 THR A C 1
ATOM 823 O O . THR A 1 101 ? 4.117 -1.170 10.071 1.00 94.94 101 THR A O 1
ATOM 826 N N . TRP A 1 102 ? 5.477 -2.845 10.675 1.00 97.12 102 TRP A N 1
ATOM 827 C CA . TRP A 1 102 ? 6.522 -2.578 9.689 1.00 97.12 102 TRP A CA 1
ATOM 828 C C . TRP A 1 102 ? 6.250 -3.390 8.434 1.00 97.12 102 TRP A C 1
ATOM 830 O O . TRP A 1 102 ? 5.978 -4.584 8.535 1.00 97.12 102 TRP A O 1
ATOM 840 N N . GLU A 1 103 ? 6.340 -2.773 7.262 1.00 96.69 103 GLU A N 1
ATOM 841 C CA . GLU A 1 103 ? 6.115 -3.439 5.983 1.00 96.69 103 GLU A CA 1
ATOM 842 C C . GLU A 1 103 ? 7.254 -3.130 5.015 1.00 96.69 103 GLU A C 1
ATOM 844 O O . GLU A 1 103 ? 7.649 -1.979 4.826 1.00 96.69 103 GLU A O 1
ATOM 849 N N . PHE A 1 104 ? 7.750 -4.185 4.390 1.00 97.69 104 PHE A N 1
ATOM 850 C CA . PHE A 1 104 ? 8.553 -4.125 3.188 1.00 97.69 104 PHE A CA 1
ATOM 851 C C . PHE A 1 104 ? 7.648 -4.426 1.997 1.00 97.69 104 PHE A C 1
ATOM 853 O O . PHE A 1 104 ? 6.941 -5.432 2.004 1.00 97.69 104 PHE A O 1
ATOM 860 N N . GLU A 1 105 ? 7.669 -3.572 0.986 1.00 96.31 105 GLU A N 1
ATOM 861 C CA . GLU A 1 105 ? 6.909 -3.706 -0.250 1.00 96.31 105 GLU A CA 1
ATOM 862 C C . GLU A 1 105 ? 7.869 -3.832 -1.429 1.00 96.31 105 GLU A C 1
ATOM 864 O O . GLU A 1 105 ? 8.833 -3.073 -1.541 1.00 96.31 105 GLU A O 1
ATOM 869 N N . PHE A 1 106 ? 7.564 -4.762 -2.326 1.00 96.56 106 PHE A N 1
ATOM 870 C CA . PHE A 1 106 ? 8.102 -4.787 -3.676 1.00 96.56 106 PHE A CA 1
ATOM 871 C C . PHE A 1 106 ? 6.941 -4.735 -4.658 1.00 96.56 106 PHE A C 1
ATOM 873 O O . PHE A 1 106 ? 6.020 -5.550 -4.571 1.00 96.56 106 PHE A O 1
ATOM 880 N N . SER A 1 107 ? 6.990 -3.807 -5.601 1.00 95.19 107 SER A N 1
ATOM 881 C CA . SER A 1 107 ? 6.016 -3.686 -6.677 1.00 95.19 107 SER A CA 1
ATOM 882 C C . SER A 1 107 ? 6.716 -3.572 -8.025 1.00 95.19 107 SER A C 1
ATOM 884 O O . SER A 1 107 ? 7.815 -3.029 -8.145 1.00 95.19 107 SER A O 1
ATOM 886 N N . ARG A 1 108 ? 6.078 -4.142 -9.045 1.00 95.31 108 ARG A N 1
ATOM 887 C CA . ARG A 1 108 ? 6.520 -4.092 -10.432 1.00 95.31 108 ARG A CA 1
ATOM 888 C C . ARG A 1 108 ? 5.354 -3.777 -11.354 1.00 95.31 108 ARG A C 1
ATOM 890 O O . ARG A 1 108 ? 4.245 -4.275 -11.150 1.00 95.31 108 ARG A O 1
ATOM 897 N N . GLY A 1 109 ? 5.613 -2.986 -12.379 1.00 92.88 109 GLY A N 1
ATOM 898 C CA . GLY A 1 109 ? 4.661 -2.679 -13.435 1.00 92.88 109 GLY A CA 1
ATOM 899 C C . GLY A 1 109 ? 5.366 -2.571 -14.771 1.00 92.88 109 GLY A C 1
ATOM 900 O O . GLY A 1 109 ? 6.540 -2.217 -14.836 1.00 92.88 109 GLY A O 1
ATOM 901 N N . SER A 1 110 ? 4.637 -2.870 -15.836 1.00 91.06 110 SER A N 1
ATOM 902 C CA . SER A 1 110 ? 5.123 -2.674 -17.193 1.00 91.06 110 SER A CA 1
ATOM 903 C C . SER A 1 110 ? 3.963 -2.361 -18.126 1.00 91.06 110 SER A C 1
ATOM 905 O O . SER A 1 110 ? 2.911 -2.995 -18.025 1.00 91.06 110 SER A O 1
ATOM 907 N N . ILE A 1 111 ? 4.163 -1.429 -19.051 1.00 89.56 111 ILE A N 1
ATOM 908 C CA . ILE A 1 111 ? 3.211 -1.118 -20.116 1.00 89.56 111 ILE A CA 1
ATOM 909 C C . ILE A 1 111 ? 3.961 -0.973 -21.439 1.00 89.56 111 ILE A C 1
ATOM 911 O O . ILE A 1 111 ? 4.972 -0.280 -21.520 1.00 89.56 111 ILE A O 1
ATOM 915 N N . SER A 1 112 ? 3.457 -1.633 -22.477 1.00 86.81 112 SER A N 1
ATOM 916 C CA . SER A 1 112 ? 3.983 -1.532 -23.838 1.00 86.81 112 SER A CA 1
ATOM 917 C C . SER A 1 112 ? 2.977 -0.822 -24.730 1.00 86.81 112 SER A C 1
ATOM 919 O O . SER A 1 112 ? 1.771 -1.052 -24.613 1.00 86.81 112 SER A O 1
ATOM 921 N N . TYR A 1 113 ? 3.469 0.016 -25.638 1.00 84.62 113 TYR A N 1
ATOM 922 C CA . TYR A 1 113 ? 2.672 0.549 -26.735 1.00 84.62 113 TYR A CA 1
ATOM 923 C C . TYR A 1 113 ? 3.073 -0.137 -28.041 1.00 84.62 113 TYR A C 1
ATOM 925 O O . TYR A 1 113 ? 4.206 -0.008 -28.516 1.00 84.62 113 TYR A O 1
ATOM 933 N N . GLU A 1 114 ? 2.112 -0.858 -28.613 1.00 83.44 114 GLU A N 1
ATOM 934 C CA . GLU A 1 114 ? 2.267 -1.636 -29.837 1.00 83.44 114 GLU A CA 1
ATOM 935 C C . GLU A 1 114 ? 1.496 -0.984 -30.987 1.00 83.44 114 GLU A C 1
ATOM 937 O O . GLU A 1 114 ? 0.310 -0.669 -30.862 1.00 83.44 114 GLU A O 1
ATOM 942 N N . VAL A 1 115 ? 2.146 -0.831 -32.141 1.00 78.00 115 VAL A N 1
ATOM 943 C CA . VAL A 1 115 ? 1.493 -0.431 -33.395 1.00 78.00 115 VAL A CA 1
ATOM 944 C C . VAL A 1 115 ? 1.756 -1.518 -34.421 1.00 78.00 115 VAL A C 1
ATOM 946 O O . VAL A 1 115 ? 2.899 -1.802 -34.750 1.00 78.00 115 VAL A O 1
ATOM 949 N N . ILE A 1 116 ? 0.691 -2.146 -34.933 1.00 75.75 116 ILE A N 1
ATOM 950 C CA . ILE A 1 116 ? 0.790 -3.185 -35.976 1.00 75.75 116 ILE A CA 1
ATOM 951 C C . ILE A 1 116 ? 1.733 -4.331 -35.525 1.00 75.75 116 ILE A C 1
ATOM 953 O O . ILE A 1 116 ? 2.558 -4.818 -36.288 1.00 75.75 116 ILE A O 1
ATOM 957 N N . LYS A 1 117 ? 1.606 -4.767 -34.260 1.00 72.94 117 LYS A N 1
ATOM 958 C CA . LYS A 1 117 ? 2.427 -5.819 -33.614 1.00 72.94 117 LYS A CA 1
ATOM 959 C C . LYS A 1 117 ? 3.922 -5.507 -33.458 1.00 72.94 117 LYS A C 1
ATOM 961 O O . LYS A 1 117 ? 4.673 -6.396 -33.079 1.00 72.94 117 LYS A O 1
ATOM 966 N N . VAL A 1 118 ? 4.336 -4.274 -33.727 1.00 73.12 118 VAL A N 1
ATOM 967 C CA . VAL A 1 118 ? 5.682 -3.779 -33.441 1.00 73.12 118 VAL A CA 1
ATOM 968 C C . VAL A 1 118 ? 5.617 -3.054 -32.105 1.00 73.12 118 VAL A C 1
ATOM 970 O O . VAL A 1 118 ? 4.846 -2.098 -31.952 1.00 73.12 118 VAL A O 1
ATOM 973 N N . ASN A 1 119 ? 6.414 -3.502 -31.137 1.00 70.25 119 ASN A N 1
ATOM 974 C CA . ASN A 1 119 ? 6.612 -2.753 -29.900 1.00 70.25 119 ASN A CA 1
ATOM 975 C C . ASN A 1 119 ? 7.379 -1.472 -30.237 1.00 70.25 119 ASN A C 1
ATOM 977 O O . ASN A 1 119 ? 8.505 -1.528 -30.722 1.00 70.25 119 ASN A O 1
ATOM 981 N N . LEU A 1 120 ? 6.766 -0.309 -30.016 1.00 80.19 120 LEU A N 1
ATOM 982 C CA . LEU A 1 120 ? 7.432 0.974 -30.254 1.00 80.19 120 LEU A CA 1
ATOM 983 C C . LEU A 1 120 ? 8.174 1.434 -29.007 1.00 80.19 120 LEU A C 1
ATOM 985 O O . LEU A 1 120 ? 9.325 1.859 -29.080 1.00 80.19 120 LEU A O 1
ATOM 989 N N . ILE A 1 121 ? 7.497 1.351 -27.866 1.00 83.44 121 ILE A N 1
ATOM 990 C CA . ILE A 1 121 ? 7.999 1.842 -26.592 1.00 83.44 121 ILE A CA 1
ATOM 991 C C . ILE A 1 121 ? 7.486 0.953 -25.463 1.00 83.44 121 ILE A C 1
ATOM 993 O O . ILE A 1 121 ? 6.305 0.597 -25.413 1.00 83.44 121 ILE A O 1
ATOM 997 N N . HIS A 1 122 ? 8.392 0.593 -24.567 1.00 86.50 122 HIS A N 1
ATOM 998 C CA . HIS A 1 122 ? 8.119 -0.188 -23.377 1.00 86.50 122 HIS A CA 1
ATOM 999 C C . HIS A 1 122 ? 8.526 0.616 -22.148 1.00 86.50 122 HIS A C 1
ATOM 1001 O O . HIS A 1 122 ? 9.650 1.107 -22.057 1.00 86.50 122 HIS A O 1
ATOM 1007 N N . PHE A 1 123 ? 7.604 0.743 -21.205 1.00 90.25 123 PHE A N 1
ATOM 1008 C CA . PHE A 1 123 ? 7.836 1.364 -19.912 1.00 90.25 123 PHE A CA 1
ATOM 1009 C C . PHE A 1 123 ? 7.826 0.282 -18.847 1.00 90.25 123 PHE A C 1
ATOM 1011 O O . PHE A 1 123 ? 6.901 -0.534 -18.801 1.00 90.25 123 PHE A O 1
ATOM 1018 N N . TRP A 1 124 ? 8.803 0.316 -17.953 1.00 92.00 124 TRP A N 1
ATOM 1019 C CA . TRP A 1 124 ? 8.858 -0.573 -16.804 1.00 92.00 124 TRP A CA 1
ATOM 1020 C C . TRP A 1 124 ? 9.147 0.205 -15.528 1.00 92.00 124 TRP A C 1
ATOM 1022 O O . TRP A 1 124 ? 9.757 1.273 -15.535 1.00 92.00 124 TRP A O 1
ATOM 1032 N N . ASP A 1 125 ? 8.662 -0.333 -14.418 1.00 93.94 125 ASP A N 1
ATOM 1033 C CA . ASP A 1 125 ? 8.786 0.269 -13.102 1.00 93.94 125 ASP A CA 1
ATOM 1034 C C . ASP A 1 125 ? 9.001 -0.830 -12.058 1.00 93.94 125 ASP A C 1
ATOM 1036 O O . ASP A 1 125 ? 8.210 -1.774 -11.958 1.00 93.94 125 ASP A O 1
ATOM 1040 N N . HIS A 1 126 ? 10.066 -0.691 -11.273 1.00 95.25 126 HIS 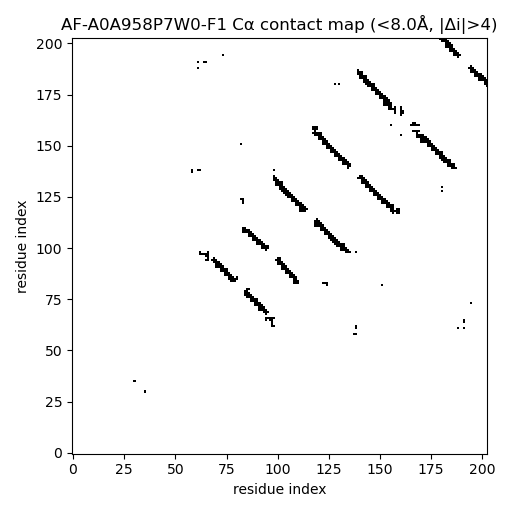A N 1
ATOM 1041 C CA . HIS A 1 126 ? 10.334 -1.474 -10.077 1.00 95.25 126 HIS A CA 1
ATOM 1042 C C . HIS A 1 126 ? 10.398 -0.556 -8.862 1.00 95.25 126 HIS A C 1
ATOM 1044 O O . HIS A 1 126 ? 11.152 0.415 -8.839 1.00 95.25 126 HIS A O 1
ATOM 1050 N N . ARG A 1 127 ? 9.660 -0.886 -7.803 1.00 94.94 127 ARG A N 1
ATOM 1051 C CA . ARG A 1 127 ? 9.665 -0.125 -6.556 1.00 94.94 127 ARG A CA 1
ATOM 1052 C C . ARG A 1 127 ? 9.879 -1.040 -5.364 1.00 94.94 127 ARG A C 1
ATOM 1054 O O . ARG A 1 127 ? 9.204 -2.048 -5.191 1.00 94.94 127 ARG A O 1
ATOM 1061 N N . PHE A 1 128 ? 10.794 -0.619 -4.507 1.00 96.81 128 PHE A N 1
ATOM 1062 C CA . PHE A 1 128 ? 11.014 -1.153 -3.175 1.00 96.81 128 PHE A CA 1
ATOM 1063 C C . PHE A 1 128 ? 10.575 -0.096 -2.170 1.00 96.81 128 PHE A C 1
ATOM 1065 O O . PHE A 1 128 ? 10.833 1.095 -2.352 1.00 96.81 128 P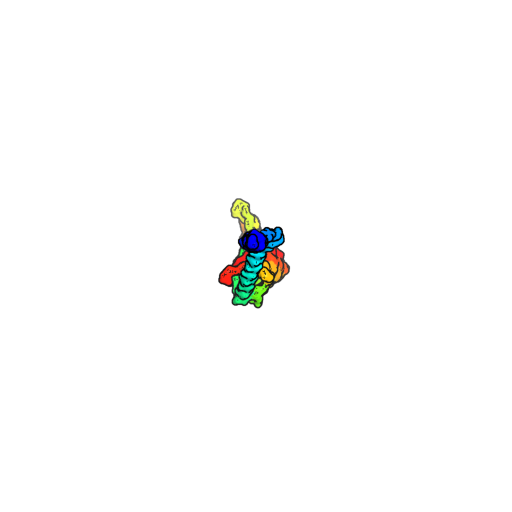HE A O 1
ATOM 1072 N N . SER A 1 129 ? 9.887 -0.479 -1.104 1.00 96.62 129 SER A N 1
ATOM 1073 C CA . SER A 1 129 ? 9.515 0.459 -0.044 1.00 96.62 129 SER A CA 1
ATOM 1074 C C . SER A 1 129 ? 9.626 -0.189 1.321 1.00 96.62 129 SER A C 1
ATOM 1076 O O . SER A 1 129 ? 9.298 -1.357 1.497 1.00 96.62 129 SER A O 1
ATOM 1078 N N . LEU A 1 130 ? 10.088 0.588 2.292 1.00 97.81 130 LEU A N 1
ATOM 1079 C CA . LEU A 1 130 ? 10.084 0.222 3.698 1.00 97.81 130 LEU A CA 1
ATOM 1080 C C . LEU A 1 130 ? 9.297 1.290 4.440 1.00 97.81 130 LEU A C 1
ATOM 1082 O O . LEU A 1 130 ? 9.688 2.458 4.455 1.00 97.81 130 LEU A O 1
ATOM 1086 N N . TYR A 1 131 ? 8.189 0.901 5.052 1.00 96.94 131 TYR A N 1
ATOM 1087 C CA . TYR A 1 131 ? 7.322 1.848 5.732 1.00 96.94 131 TYR A CA 1
ATOM 1088 C C . TYR A 1 131 ? 6.693 1.260 6.988 1.00 96.94 131 TYR A C 1
ATOM 1090 O O . TYR A 1 131 ? 6.589 0.048 7.184 1.00 96.94 131 TYR A O 1
ATOM 1098 N N . LYS A 1 132 ? 6.270 2.166 7.861 1.00 97.12 132 LYS A N 1
ATOM 1099 C CA . LYS A 1 132 ? 5.533 1.879 9.079 1.00 97.12 132 LYS A CA 1
ATOM 1100 C C . LYS A 1 132 ? 4.065 2.210 8.837 1.00 97.12 132 LYS A C 1
ATOM 1102 O O . LYS A 1 132 ? 3.742 3.295 8.358 1.00 97.12 132 LYS A O 1
ATOM 1107 N N . ARG A 1 133 ? 3.178 1.265 9.139 1.00 95.31 133 ARG A N 1
ATOM 1108 C CA . ARG A 1 133 ? 1.721 1.406 9.059 1.00 95.31 133 ARG A CA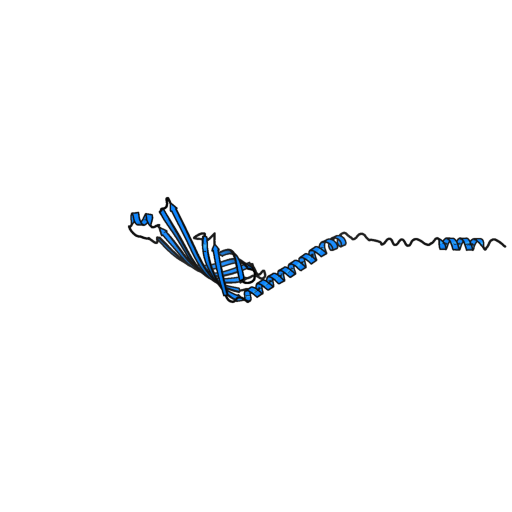 1
ATOM 1109 C C . ARG A 1 133 ? 1.154 1.504 10.472 1.00 95.31 133 ARG A C 1
ATOM 1111 O O . ARG A 1 133 ? 1.336 0.587 11.270 1.00 95.31 133 ARG A O 1
ATOM 1118 N N . SER A 1 134 ? 0.470 2.603 10.768 1.00 94.25 134 SER A N 1
ATOM 1119 C CA . SER A 1 134 ? -0.233 2.845 12.026 1.00 94.25 134 SER A CA 1
ATOM 1120 C C . SER A 1 134 ? -1.747 2.752 11.831 1.00 94.25 134 SER A C 1
ATOM 1122 O O . SER A 1 134 ? -2.290 3.227 10.837 1.00 94.25 134 SER A O 1
ATOM 1124 N N . PHE A 1 135 ? -2.449 2.126 12.771 1.00 91.38 135 PHE A N 1
ATOM 1125 C CA . PHE A 1 135 ? -3.897 1.928 12.739 1.00 91.38 135 PHE A CA 1
ATOM 1126 C C . PHE A 1 135 ? -4.586 2.864 13.733 1.00 91.38 135 PHE A C 1
ATOM 1128 O O . PHE A 1 135 ? -4.191 2.980 14.891 1.00 91.38 135 PHE A O 1
ATOM 1135 N N . SER A 1 136 ? -5.658 3.511 13.285 1.00 86.62 136 SER A N 1
ATOM 1136 C CA . SER A 1 136 ? -6.511 4.335 14.146 1.00 86.62 136 SER A CA 1
ATOM 1137 C C . SER A 1 136 ? -7.322 3.487 15.138 1.00 86.62 136 SER A C 1
ATOM 1139 O O . SER A 1 136 ? -7.455 2.272 14.987 1.00 86.62 136 SER A O 1
ATOM 1141 N N . GLN A 1 137 ? -7.972 4.144 16.107 1.00 73.00 137 GLN A N 1
ATOM 1142 C CA . GLN A 1 137 ? -8.866 3.493 17.079 1.00 73.00 137 GLN A CA 1
ATOM 1143 C C . GLN A 1 137 ? -10.015 2.698 16.431 1.00 73.00 137 GLN A C 1
ATOM 1145 O O . GLN A 1 137 ? -10.481 1.715 16.999 1.00 73.00 137 GLN A O 1
ATOM 1150 N N . ARG A 1 138 ? -10.451 3.079 15.220 1.00 67.44 138 ARG A N 1
ATOM 1151 C CA . ARG A 1 138 ? -11.492 2.361 14.456 1.00 67.44 138 ARG A CA 1
ATOM 1152 C C . ARG A 1 138 ? -10.965 1.119 13.731 1.00 67.44 138 ARG A C 1
ATOM 1154 O O . ARG A 1 138 ? -11.714 0.454 13.025 1.00 67.44 138 ARG A O 1
ATOM 1161 N N . ASN A 1 139 ? -9.684 0.807 13.915 1.00 73.81 139 ASN A N 1
ATOM 1162 C CA . ASN A 1 139 ? -9.000 -0.441 13.594 1.00 73.81 139 ASN A CA 1
ATOM 1163 C C . ASN A 1 139 ? -8.916 -0.854 12.112 1.00 73.81 139 ASN A C 1
ATOM 1165 O O . ASN A 1 139 ? -8.120 -1.732 11.788 1.00 73.81 139 ASN A O 1
ATOM 1169 N N . SER A 1 140 ? -9.670 -0.225 11.209 1.00 84.69 140 SER A N 1
ATOM 1170 C CA . SER A 1 140 ? -9.536 -0.422 9.762 1.00 84.69 140 SER A CA 1
ATOM 1171 C C . SER A 1 140 ? -8.718 0.680 9.099 1.00 84.69 140 SER A C 1
ATOM 1173 O O . SER A 1 140 ? -7.857 0.391 8.270 1.00 84.69 140 SER A O 1
ATOM 1175 N N . LEU A 1 141 ? -8.985 1.939 9.462 1.00 91.81 141 LEU A N 1
ATOM 1176 C CA . LEU A 1 141 ? -8.301 3.102 8.907 1.00 91.81 141 LEU A CA 1
ATOM 1177 C C . LEU A 1 141 ? -6.858 3.125 9.406 1.00 91.81 141 LEU A C 1
ATOM 1179 O O . LEU A 1 141 ? -6.620 3.041 10.616 1.00 91.81 141 LEU A O 1
ATOM 1183 N N . ASN A 1 142 ? -5.928 3.256 8.472 1.00 93.62 142 ASN A N 1
ATOM 1184 C CA . ASN A 1 142 ? -4.504 3.254 8.721 1.00 93.62 142 ASN A CA 1
ATOM 1185 C C . ASN A 1 142 ? -3.788 4.348 7.925 1.00 93.62 142 ASN A C 1
ATOM 1187 O O . ASN A 1 142 ? -4.237 4.767 6.858 1.00 93.62 142 ASN A O 1
ATOM 1191 N N . PHE A 1 143 ? -2.670 4.794 8.482 1.00 95.62 143 PHE A N 1
ATOM 1192 C CA . PHE A 1 143 ? -1.735 5.724 7.875 1.00 95.62 143 PHE A CA 1
ATOM 1193 C C . PHE A 1 143 ? -0.402 5.004 7.693 1.00 95.62 143 PHE A C 1
ATOM 1195 O O . PHE A 1 143 ? 0.050 4.300 8.597 1.00 95.62 143 PHE A O 1
ATOM 1202 N N . ARG A 1 144 ? 0.227 5.145 6.530 1.00 95.56 144 ARG A N 1
ATOM 1203 C CA . ARG A 1 144 ? 1.552 4.586 6.253 1.00 95.56 144 ARG A CA 1
ATOM 1204 C C . ARG A 1 144 ? 2.538 5.701 5.967 1.00 95.56 144 ARG A C 1
ATOM 1206 O O . ARG A 1 144 ? 2.165 6.682 5.335 1.00 95.56 144 ARG A O 1
ATOM 1213 N N . TYR A 1 145 ? 3.774 5.547 6.421 1.00 97.31 145 TYR A N 1
ATOM 1214 C CA . TYR A 1 145 ? 4.867 6.464 6.114 1.00 97.31 145 TYR A CA 1
ATOM 1215 C C . TYR A 1 145 ? 6.213 5.738 6.132 1.00 97.31 145 TYR A C 1
ATOM 1217 O O . TYR A 1 145 ? 6.417 4.811 6.916 1.00 97.31 145 TYR A O 1
ATOM 1225 N N . GLY A 1 146 ? 7.146 6.144 5.280 1.00 97.50 146 GLY A N 1
ATOM 1226 C CA . GLY A 1 146 ? 8.447 5.498 5.181 1.00 97.50 146 GLY A CA 1
ATOM 1227 C C . GLY A 1 146 ? 9.288 6.031 4.040 1.00 97.50 146 GLY A C 1
ATOM 1228 O O . GLY A 1 146 ? 9.182 7.199 3.675 1.00 97.50 146 GLY A O 1
ATOM 1229 N N . ILE A 1 147 ? 10.114 5.156 3.483 1.00 97.75 147 ILE A N 1
ATOM 1230 C CA . ILE A 1 147 ? 11.011 5.456 2.371 1.00 97.75 147 ILE A CA 1
ATOM 1231 C C . ILE A 1 147 ? 10.780 4.489 1.216 1.00 97.75 147 ILE A C 1
ATOM 1233 O O . ILE A 1 147 ? 10.342 3.351 1.413 1.00 97.75 147 ILE A O 1
ATOM 1237 N N . TYR A 1 148 ? 11.098 4.938 0.010 1.00 96.81 148 TYR A N 1
ATOM 1238 C CA . TYR A 1 148 ? 11.070 4.108 -1.181 1.00 96.81 148 TYR A CA 1
ATOM 1239 C C . TYR A 1 148 ? 12.313 4.310 -2.039 1.00 96.81 148 TYR A C 1
ATOM 1241 O O . TYR A 1 148 ? 12.962 5.356 -1.997 1.00 96.81 148 TYR A O 1
ATOM 1249 N N . TYR A 1 149 ? 12.604 3.286 -2.829 1.00 96.50 149 TYR A N 1
ATOM 1250 C CA . TYR A 1 149 ? 13.544 3.308 -3.933 1.00 96.50 149 TYR A CA 1
ATOM 1251 C C . TYR A 1 149 ? 12.817 2.789 -5.168 1.00 96.50 149 TYR A C 1
ATOM 1253 O O . TYR A 1 149 ? 12.206 1.721 -5.126 1.00 96.50 149 TYR A O 1
ATOM 1261 N N . ASN A 1 150 ? 12.838 3.556 -6.244 1.00 95.75 150 ASN A N 1
ATOM 1262 C CA . ASN A 1 150 ? 12.129 3.259 -7.471 1.00 95.75 150 ASN A CA 1
ATOM 1263 C C . ASN A 1 150 ? 13.078 3.369 -8.663 1.00 95.75 150 ASN A C 1
ATOM 1265 O O . ASN A 1 150 ? 13.926 4.259 -8.733 1.00 95.75 150 ASN A O 1
ATOM 1269 N N . THR A 1 151 ? 12.928 2.436 -9.587 1.00 95.25 151 THR A N 1
ATOM 1270 C CA . THR A 1 151 ? 13.637 2.404 -10.853 1.00 95.25 151 THR A CA 1
ATOM 1271 C C . THR A 1 151 ? 12.592 2.367 -11.948 1.00 95.25 151 THR A C 1
ATOM 1273 O O . THR A 1 151 ? 11.806 1.425 -12.026 1.00 95.25 151 THR A O 1
ATOM 1276 N N . PHE A 1 152 ? 12.575 3.416 -12.753 1.00 93.94 152 PHE A N 1
ATOM 1277 C CA . PHE A 1 152 ? 11.697 3.562 -13.898 1.00 93.94 152 PHE A CA 1
ATOM 1278 C C . PHE A 1 152 ? 12.549 3.570 -15.156 1.00 93.94 152 PHE A C 1
ATOM 1280 O O . PHE A 1 152 ? 13.539 4.301 -15.217 1.00 93.94 152 PHE A O 1
ATOM 1287 N N . GLY A 1 153 ? 12.162 2.789 -16.153 1.00 91.50 153 GLY A N 1
ATOM 1288 C CA . GLY A 1 153 ? 12.889 2.719 -17.407 1.00 91.50 153 GLY A CA 1
ATOM 1289 C C . GLY A 1 153 ? 11.979 2.802 -18.617 1.00 91.50 153 GLY A C 1
ATOM 1290 O O . GLY A 1 153 ? 10.811 2.403 -18.588 1.00 91.50 153 GLY A O 1
ATOM 1291 N N . VAL A 1 154 ? 12.552 3.335 -19.690 1.00 89.31 154 VAL A N 1
ATOM 1292 C CA . VAL A 1 154 ? 11.943 3.402 -21.015 1.00 89.31 154 VAL A CA 1
ATOM 1293 C C . VAL A 1 154 ? 12.874 2.715 -22.000 1.00 89.31 154 VAL A C 1
ATOM 1295 O O . VAL A 1 154 ? 14.058 3.044 -22.087 1.00 89.31 154 VAL A O 1
ATOM 1298 N N . VAL A 1 155 ? 12.329 1.780 -22.763 1.00 87.00 155 VAL A N 1
ATOM 1299 C CA . VAL A 1 155 ? 13.044 1.017 -23.788 1.00 87.00 155 VAL A CA 1
ATOM 1300 C C . VAL A 1 155 ? 12.328 1.233 -25.121 1.00 87.00 155 VAL A C 1
ATOM 1302 O O . VAL A 1 155 ? 11.095 1.208 -25.172 1.00 87.00 155 VAL A O 1
ATOM 1305 N N . LEU A 1 156 ? 13.077 1.491 -26.199 1.00 82.19 156 LEU A N 1
ATOM 1306 C CA . LEU A 1 156 ? 12.510 1.415 -27.553 1.00 82.19 156 LEU A CA 1
ATOM 1307 C C . LEU A 1 156 ? 12.397 -0.048 -27.932 1.00 82.19 156 LEU A C 1
ATOM 1309 O O . LEU A 1 156 ? 13.340 -0.800 -27.719 1.00 82.19 156 LEU A O 1
ATOM 1313 N N . GLY A 1 157 ? 11.262 -0.444 -28.495 1.00 69.44 157 GLY A N 1
ATOM 1314 C CA . GLY A 1 157 ? 11.065 -1.849 -28.814 1.00 69.44 157 GLY A CA 1
ATOM 1315 C C . GLY A 1 157 ? 12.016 -2.348 -29.904 1.00 69.44 157 GLY A C 1
ATOM 1316 O O . GLY A 1 157 ? 12.369 -1.635 -30.853 1.00 69.44 157 GLY A O 1
ATOM 1317 N N . ASP A 1 158 ? 12.404 -3.608 -29.744 1.00 67.00 158 ASP A N 1
ATOM 1318 C CA . ASP A 1 158 ? 13.445 -4.306 -30.499 1.00 67.00 158 ASP A CA 1
ATOM 1319 C C . ASP A 1 158 ? 13.221 -4.268 -32.012 1.00 67.00 158 ASP A C 1
ATOM 1321 O O . ASP A 1 158 ? 14.179 -4.231 -32.778 1.00 67.00 158 ASP A O 1
ATOM 1325 N N . ASP A 1 159 ? 11.969 -4.237 -32.470 1.00 63.81 159 ASP A N 1
ATOM 1326 C CA . ASP A 1 159 ? 11.634 -4.293 -33.896 1.00 63.81 159 ASP A CA 1
ATOM 1327 C C . ASP A 1 159 ? 12.077 -3.035 -34.667 1.00 63.81 159 ASP A C 1
ATOM 1329 O O . ASP A 1 159 ? 12.537 -3.134 -35.806 1.00 63.81 159 ASP A O 1
ATOM 1333 N N . MET A 1 160 ? 11.994 -1.849 -34.051 1.00 62.62 160 MET A N 1
ATOM 1334 C CA . MET A 1 160 ? 12.497 -0.602 -34.648 1.00 62.62 160 MET A CA 1
ATOM 1335 C C . MET A 1 160 ? 14.029 -0.552 -34.623 1.00 62.62 160 MET A C 1
ATOM 1337 O O . MET A 1 160 ? 14.663 -0.126 -35.590 1.00 62.62 160 MET A O 1
ATOM 1341 N N . LEU A 1 161 ? 14.636 -1.003 -33.525 1.00 64.25 161 LEU A N 1
ATOM 1342 C CA . LEU A 1 161 ? 16.085 -0.959 -33.327 1.00 64.25 161 LEU A CA 1
ATOM 1343 C C . LEU A 1 161 ? 16.821 -1.993 -34.179 1.00 64.25 161 LEU A C 1
ATOM 1345 O O . LEU A 1 161 ? 17.831 -1.661 -34.799 1.00 64.25 161 LEU A O 1
ATOM 1349 N N . ARG A 1 162 ? 16.276 -3.204 -34.323 1.00 65.06 162 ARG A N 1
ATOM 1350 C CA . ARG A 1 162 ? 16.789 -4.219 -35.254 1.00 65.06 162 ARG A CA 1
ATOM 1351 C C . ARG A 1 162 ? 16.843 -3.699 -36.686 1.00 65.06 162 ARG A C 1
ATOM 1353 O O . ARG A 1 162 ? 17.777 -4.030 -37.409 1.00 65.06 162 ARG A O 1
ATOM 1360 N N . TYR A 1 163 ? 15.894 -2.848 -37.081 1.00 65.94 163 TYR A N 1
ATOM 1361 C CA . TYR A 1 163 ? 15.847 -2.278 -38.428 1.00 65.94 163 TYR A 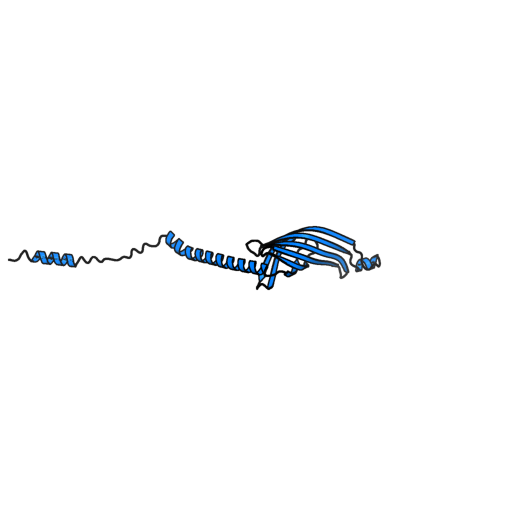CA 1
ATOM 1362 C C . TYR A 1 163 ? 16.888 -1.168 -38.665 1.00 65.94 163 TYR A C 1
ATOM 1364 O O . TYR A 1 163 ? 17.308 -0.962 -39.803 1.00 65.94 163 TYR A O 1
ATOM 1372 N N . VAL A 1 164 ? 17.306 -0.445 -37.616 1.00 70.00 164 VAL A N 1
ATOM 1373 C CA . VAL A 1 164 ? 18.168 0.750 -37.739 1.00 70.00 164 VAL A CA 1
ATOM 1374 C C . VAL A 1 164 ? 19.607 0.512 -37.272 1.00 70.00 164 VAL A C 1
ATOM 1376 O O . VAL A 1 164 ? 20.534 1.018 -37.901 1.00 70.00 164 VAL A O 1
ATOM 1379 N N . SER A 1 165 ? 19.824 -0.232 -36.186 1.00 71.31 165 SER A N 1
ATOM 1380 C CA . SER A 1 165 ? 21.137 -0.378 -35.536 1.00 71.31 165 SER A CA 1
ATOM 1381 C C . SER A 1 165 ? 21.644 -1.817 -35.437 1.00 71.31 165 SER A C 1
ATOM 1383 O O . SER A 1 165 ? 22.799 -2.016 -35.064 1.00 71.31 165 SER A O 1
ATOM 1385 N N . ASN A 1 166 ? 20.824 -2.814 -35.795 1.00 70.25 166 ASN A N 1
ATOM 1386 C CA . ASN A 1 166 ? 21.153 -4.241 -35.677 1.00 70.25 166 ASN A CA 1
ATOM 1387 C C . ASN A 1 166 ? 21.488 -4.681 -34.229 1.00 70.25 166 ASN A C 1
ATOM 1389 O O . ASN A 1 166 ? 22.137 -5.706 -34.024 1.00 70.25 166 ASN A O 1
ATOM 1393 N N . ALA A 1 167 ? 21.075 -3.893 -33.230 1.00 65.81 167 ALA A N 1
ATOM 1394 C CA . ALA A 1 167 ? 21.218 -4.200 -31.811 1.00 65.81 167 ALA A CA 1
ATOM 1395 C C . ALA A 1 167 ? 19.930 -4.826 -31.262 1.00 65.81 167 ALA A C 1
ATOM 1397 O O . ALA A 1 167 ? 18.839 -4.510 -31.739 1.00 65.81 167 ALA A O 1
ATOM 1398 N N . GLU A 1 168 ? 20.065 -5.712 -30.272 1.00 64.12 168 GLU A N 1
ATOM 1399 C CA . GLU A 1 168 ? 18.927 -6.456 -29.721 1.00 64.12 168 GLU A CA 1
ATOM 1400 C C . GLU A 1 168 ? 18.047 -5.602 -28.802 1.00 64.12 168 GLU A C 1
ATOM 1402 O O . GLU A 1 168 ? 16.837 -5.709 -28.924 1.00 64.12 168 GLU A O 1
ATOM 1407 N N . GLU A 1 169 ? 18.615 -4.702 -27.989 1.00 63.16 169 GLU A N 1
ATOM 1408 C CA . GLU A 1 169 ? 17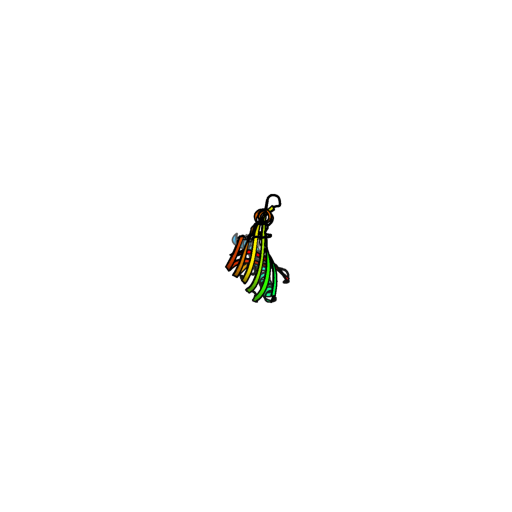.867 -3.784 -27.116 1.00 63.16 169 GLU A CA 1
ATOM 1409 C C . GLU A 1 169 ? 18.670 -2.482 -26.899 1.00 63.16 169 GLU A C 1
ATOM 1411 O O . GLU A 1 169 ? 19.896 -2.517 -26.765 1.00 63.16 169 GLU A O 1
ATOM 1416 N N . TYR A 1 170 ? 18.000 -1.324 -26.850 1.00 65.19 170 TYR A N 1
ATOM 1417 C CA . TYR A 1 170 ? 18.582 -0.063 -26.368 1.00 65.19 170 TYR A CA 1
ATOM 1418 C C . TYR A 1 170 ? 17.702 0.507 -25.257 1.00 65.19 170 TYR A C 1
ATOM 1420 O O . TYR A 1 170 ? 16.585 0.976 -25.497 1.00 65.19 170 TYR A O 1
ATOM 1428 N N . GLU A 1 171 ? 18.239 0.519 -24.041 1.00 69.12 171 GLU A N 1
ATOM 1429 C CA . GLU A 1 171 ? 17.669 1.281 -22.937 1.00 69.12 171 GLU A CA 1
ATOM 1430 C C . GLU A 1 171 ? 17.828 2.778 -23.239 1.00 69.12 171 GLU A C 1
ATOM 1432 O O . GLU A 1 171 ? 18.944 3.283 -23.374 1.00 69.12 171 GLU A O 1
ATOM 1437 N N . LEU A 1 172 ? 16.708 3.489 -23.413 1.00 77.19 172 LEU A N 1
ATOM 1438 C CA . LEU A 1 172 ? 16.732 4.924 -23.713 1.00 77.19 172 LEU A CA 1
ATOM 1439 C C . LEU A 1 172 ? 17.085 5.726 -22.466 1.00 77.19 172 LEU A C 1
ATOM 1441 O O . LEU A 1 172 ? 17.895 6.650 -22.514 1.00 77.19 172 LEU A O 1
ATOM 1445 N N . VAL A 1 173 ? 16.381 5.427 -21.376 1.00 86.88 173 VAL A N 1
ATOM 1446 C CA . VAL A 1 173 ? 16.427 6.192 -20.135 1.00 86.88 173 VAL A CA 1
ATOM 1447 C C . VAL A 1 173 ? 16.136 5.253 -18.976 1.00 86.88 173 VAL A C 1
ATOM 1449 O O . VAL A 1 173 ? 15.090 4.607 -18.958 1.00 86.88 173 VAL A O 1
ATOM 1452 N N . GLU A 1 174 ? 17.017 5.275 -17.979 1.00 91.81 174 GLU A N 1
ATOM 1453 C CA . GLU A 1 174 ? 16.791 4.704 -16.653 1.00 91.81 174 GLU A CA 1
ATOM 1454 C C . GLU A 1 174 ? 16.798 5.842 -15.625 1.00 91.81 174 GLU A C 1
ATOM 1456 O O . GLU A 1 174 ? 17.773 6.590 -15.502 1.00 91.81 174 GLU A O 1
ATOM 1461 N N . VAL A 1 175 ? 15.713 5.990 -14.870 1.00 93.38 175 VAL A N 1
ATOM 1462 C CA . VAL A 1 175 ? 15.600 6.966 -13.785 1.00 93.38 175 VAL A CA 1
ATOM 1463 C C . VAL A 1 175 ? 15.517 6.225 -12.460 1.00 93.38 175 VAL A C 1
ATOM 1465 O O . VAL A 1 175 ? 14.593 5.455 -12.205 1.00 93.38 175 VAL A O 1
ATOM 1468 N N . LYS A 1 176 ? 16.486 6.497 -11.585 1.00 96.06 176 LYS A N 1
ATOM 1469 C CA . LYS A 1 176 ? 16.521 5.991 -10.209 1.00 96.06 176 LYS A CA 1
ATOM 1470 C C . LYS A 1 176 ? 16.086 7.098 -9.271 1.00 96.06 176 LYS A C 1
ATOM 1472 O O . LYS A 1 176 ? 16.717 8.151 -9.217 1.00 96.06 176 LYS A O 1
ATOM 1477 N N . THR A 1 177 ? 15.020 6.857 -8.524 1.00 95.25 177 THR A N 1
ATOM 1478 C CA . THR A 1 177 ? 14.491 7.799 -7.541 1.00 95.25 177 THR A CA 1
ATOM 1479 C C . THR A 1 177 ? 14.477 7.161 -6.160 1.00 95.25 177 THR A C 1
ATOM 1481 O O . THR A 1 177 ? 14.219 5.972 -5.995 1.00 95.25 177 THR A O 1
ATOM 1484 N N . ALA A 1 178 ? 14.791 7.957 -5.146 1.00 97.19 178 ALA A N 1
ATOM 1485 C CA . ALA A 1 178 ? 14.642 7.577 -3.752 1.00 97.19 178 ALA A CA 1
ATOM 1486 C C . ALA A 1 178 ? 13.914 8.706 -3.038 1.00 97.19 178 ALA A C 1
ATOM 1488 O O . ALA A 1 178 ? 14.162 9.882 -3.314 1.00 97.19 178 ALA A O 1
ATOM 1489 N N . GLY A 1 179 ? 13.015 8.363 -2.127 1.00 96.06 179 GLY A N 1
ATOM 1490 C CA . GLY A 1 179 ? 12.182 9.370 -1.495 1.00 96.06 179 GLY A CA 1
ATOM 1491 C C . GLY A 1 179 ? 11.501 8.885 -0.236 1.00 96.06 179 GLY A C 1
ATOM 1492 O O . GLY A 1 179 ? 11.665 7.747 0.205 1.00 96.06 179 GLY A O 1
ATOM 1493 N N . ILE A 1 180 ? 10.724 9.791 0.340 1.00 96.88 180 ILE A N 1
ATOM 1494 C CA . ILE A 1 180 ? 9.784 9.472 1.406 1.00 96.88 180 ILE A CA 1
ATOM 1495 C C . ILE A 1 180 ? 8.454 9.075 0.783 1.00 96.88 180 ILE A C 1
ATOM 1497 O O . ILE A 1 180 ? 8.050 9.652 -0.221 1.00 96.88 180 ILE A O 1
ATOM 1501 N N . THR A 1 181 ? 7.772 8.113 1.390 1.00 94.88 181 THR A N 1
ATOM 1502 C CA . THR A 1 181 ? 6.412 7.750 1.002 1.00 94.88 181 THR A CA 1
ATOM 1503 C C . THR A 1 181 ? 5.467 7.915 2.168 1.00 94.88 181 THR A C 1
ATOM 1505 O O . THR A 1 181 ? 5.848 7.695 3.319 1.00 94.88 181 THR A O 1
ATOM 1508 N N . TRP A 1 182 ? 4.230 8.289 1.879 1.00 96.12 182 TRP A N 1
ATOM 1509 C CA . TRP A 1 182 ? 3.147 8.260 2.847 1.00 96.12 182 TRP A CA 1
ATOM 1510 C C . TRP A 1 182 ? 1.820 7.955 2.165 1.00 96.12 182 TRP A C 1
ATOM 1512 O O . TRP A 1 182 ? 1.656 8.116 0.959 1.00 96.12 182 TRP A O 1
ATOM 1522 N N . GLY A 1 183 ? 0.857 7.465 2.931 1.00 94.06 183 GLY A N 1
ATOM 1523 C CA . GLY A 1 183 ? -0.430 7.078 2.382 1.00 94.06 183 GLY A CA 1
ATOM 1524 C C . GLY A 1 183 ? -1.468 6.818 3.450 1.00 94.06 183 GLY A C 1
ATOM 1525 O O . GLY A 1 183 ? -1.171 6.727 4.643 1.00 94.06 183 GLY A O 1
ATOM 1526 N N . LEU A 1 184 ? -2.705 6.690 2.999 1.00 95.25 184 LEU A N 1
ATOM 1527 C CA . LEU A 1 184 ? -3.852 6.461 3.858 1.00 95.25 184 LEU A CA 1
ATOM 1528 C C . LEU A 1 184 ? -4.707 5.359 3.248 1.00 95.25 184 LEU A C 1
ATOM 1530 O O . LEU A 1 184 ? -4.934 5.329 2.040 1.00 95.25 184 LEU A O 1
ATOM 1534 N N . GLY A 1 185 ? -5.164 4.438 4.084 1.00 94.00 185 GLY A N 1
ATOM 1535 C CA . GLY A 1 185 ? -5.837 3.234 3.623 1.00 94.00 185 GLY A CA 1
ATOM 1536 C C . GLY A 1 185 ? -6.775 2.651 4.659 1.00 94.00 185 GLY A C 1
ATOM 1537 O O . GLY A 1 185 ? -6.784 3.031 5.829 1.00 94.00 185 GLY A O 1
ATOM 15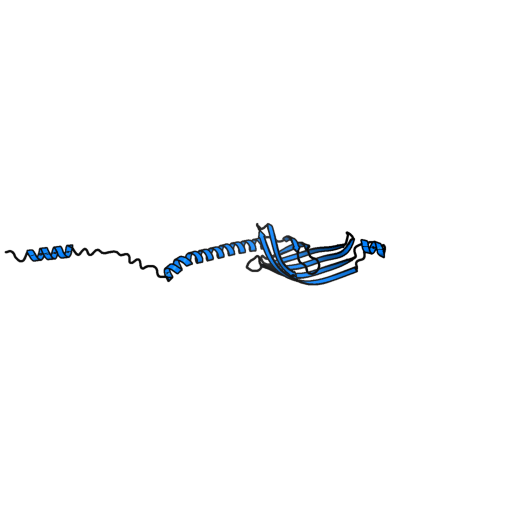38 N N . ASN A 1 186 ? -7.547 1.665 4.230 1.00 94.12 186 ASN A N 1
ATOM 1539 C CA . ASN A 1 186 ? -8.341 0.816 5.093 1.00 94.12 186 ASN A CA 1
ATOM 1540 C C . ASN A 1 186 ? -7.898 -0.634 4.923 1.00 94.12 186 ASN A C 1
ATOM 1542 O O . ASN A 1 186 ? -7.731 -1.113 3.807 1.00 94.12 186 ASN A O 1
ATOM 1546 N N . ARG A 1 187 ? -7.717 -1.356 6.027 1.00 90.69 187 ARG A N 1
ATOM 1547 C CA . ARG A 1 187 ? -7.351 -2.771 6.009 1.00 90.69 187 ARG A CA 1
ATOM 1548 C C . ARG A 1 187 ? -8.173 -3.531 7.037 1.00 90.69 187 ARG A C 1
ATOM 1550 O O . ARG A 1 187 ? -8.275 -3.133 8.193 1.00 90.69 187 ARG A O 1
ATOM 1557 N N . TRP A 1 188 ? -8.748 -4.635 6.598 1.00 88.38 188 TRP A N 1
ATOM 1558 C CA . TRP A 1 188 ? -9.624 -5.498 7.367 1.00 88.38 188 TRP A CA 1
ATOM 1559 C C . TRP A 1 188 ? -9.005 -6.888 7.487 1.00 88.38 188 TRP A C 1
ATOM 1561 O O . TRP A 1 188 ? -8.249 -7.332 6.622 1.00 88.38 188 TRP A O 1
ATOM 1571 N N . GLN A 1 189 ? -9.327 -7.576 8.580 1.00 85.19 189 GLN A N 1
ATOM 1572 C CA . GLN A 1 189 ? -8.844 -8.924 8.853 1.00 85.19 189 GLN A CA 1
ATOM 1573 C C . GLN A 1 189 ? -10.036 -9.841 9.118 1.00 85.19 189 GLN A C 1
ATOM 1575 O O . GLN A 1 189 ? -10.769 -9.662 10.091 1.00 85.19 189 GLN A O 1
ATOM 1580 N N . THR A 1 190 ? -10.222 -10.842 8.261 1.00 82.69 190 THR A N 1
ATOM 1581 C CA . THR A 1 190 ? -11.307 -11.821 8.369 1.00 82.69 190 THR A CA 1
ATOM 1582 C C . THR A 1 190 ? -10.765 -13.124 8.949 1.00 82.69 190 THR A C 1
ATOM 1584 O O . THR A 1 190 ? -9.787 -13.690 8.457 1.00 82.69 190 THR A O 1
ATOM 1587 N N . GLY A 1 191 ? -11.388 -13.608 10.028 1.00 76.69 191 GLY A N 1
ATOM 1588 C CA . GLY A 1 191 ? -11.057 -14.906 10.633 1.00 76.69 191 GLY A CA 1
ATOM 1589 C C . GLY A 1 191 ? -9.626 -15.013 11.169 1.00 76.69 191 GLY A C 1
ATOM 1590 O O . GLY A 1 191 ? -9.081 -16.109 11.254 1.00 76.69 191 GLY A O 1
ATOM 1591 N N . GLY A 1 192 ? -8.975 -13.884 11.453 1.00 74.75 192 GLY A N 1
ATOM 1592 C CA . GLY A 1 192 ? -7.596 -13.848 11.929 1.00 74.75 192 GLY A CA 1
ATOM 1593 C C . GLY A 1 192 ? -6.559 -14.220 10.869 1.00 74.75 192 GLY A C 1
ATOM 1594 O O . GLY A 1 192 ? -5.444 -13.745 10.966 1.00 74.75 192 GLY A O 1
ATOM 1595 N N . LYS A 1 193 ? -6.872 -14.989 9.825 1.00 78.88 193 LYS A N 1
ATOM 1596 C CA . LYS A 1 193 ? -5.886 -15.481 8.848 1.00 78.88 193 LYS A CA 1
ATOM 1597 C C . LYS A 1 193 ? -5.771 -14.599 7.615 1.00 78.88 193 LYS A C 1
ATOM 1599 O O . LYS A 1 193 ? -4.654 -14.362 7.167 1.00 78.88 193 LYS A O 1
ATOM 1604 N N . PHE A 1 194 ? -6.893 -14.083 7.128 1.00 83.56 194 PHE A N 1
ATOM 1605 C CA . PHE A 1 194 ? -6.960 -13.355 5.871 1.00 83.56 194 PHE A CA 1
ATOM 1606 C C . PHE A 1 194 ? -7.001 -11.849 6.113 1.00 83.56 194 PHE A C 1
ATOM 1608 O O . PHE A 1 194 ? -7.779 -11.375 6.940 1.00 83.56 194 PHE A O 1
ATOM 1615 N N . THR A 1 195 ? -6.179 -11.111 5.376 1.00 88.38 195 THR A N 1
ATOM 1616 C CA . THR A 1 195 ? -6.099 -9.653 5.439 1.00 88.38 195 THR A CA 1
ATOM 1617 C C . THR A 1 195 ? -6.341 -9.103 4.044 1.00 88.38 195 THR A C 1
ATOM 1619 O O . THR A 1 195 ? -5.727 -9.561 3.086 1.00 88.38 195 THR A O 1
ATOM 1622 N N . TRP A 1 196 ? -7.219 -8.115 3.933 1.00 90.06 196 TRP A N 1
ATOM 1623 C CA . TRP A 1 196 ? -7.536 -7.428 2.684 1.00 90.06 196 TRP A CA 1
ATOM 1624 C C . TRP A 1 196 ? -7.716 -5.942 2.968 1.00 90.06 196 TRP A C 1
ATOM 1626 O O . TRP A 1 196 ? -7.976 -5.543 4.102 1.00 90.06 196 TRP A O 1
ATOM 1636 N N . GLY A 1 197 ? -7.525 -5.094 1.969 1.00 91.31 197 GLY A N 1
ATOM 1637 C CA . GLY A 1 197 ? -7.560 -3.657 2.180 1.00 91.31 197 GLY A CA 1
ATOM 1638 C C . GLY A 1 197 ? -7.496 -2.872 0.888 1.00 91.31 197 GLY A C 1
ATOM 1639 O O . GLY A 1 197 ? -7.256 -3.432 -0.177 1.00 91.31 197 GLY A O 1
ATOM 1640 N N . ILE A 1 198 ? -7.724 -1.576 1.028 1.00 92.69 198 ILE A N 1
ATOM 1641 C CA . ILE A 1 198 ? -7.646 -0.579 -0.030 1.00 92.69 198 ILE A CA 1
ATOM 1642 C C . ILE A 1 198 ? -6.753 0.537 0.502 1.00 92.69 198 ILE A C 1
ATOM 1644 O O . ILE A 1 198 ? -7.055 1.122 1.542 1.00 92.69 198 ILE A O 1
ATOM 1648 N N . ASP A 1 199 ? -5.662 0.822 -0.199 1.00 91.81 199 ASP A N 1
ATOM 1649 C CA . ASP A 1 199 ? -4.866 2.025 0.033 1.00 91.81 199 ASP A CA 1
ATOM 1650 C C . ASP A 1 199 ? -5.437 3.116 -0.895 1.00 91.81 199 ASP A C 1
ATOM 1652 O O . ASP A 1 199 ? -5.455 2.949 -2.111 1.00 91.81 199 ASP A O 1
ATOM 1656 N N . TRP A 1 200 ? -5.996 4.190 -0.326 1.00 89.81 200 TRP A N 1
ATOM 1657 C CA . TRP A 1 200 ? -6.745 5.215 -1.071 1.00 89.81 200 TRP A CA 1
ATOM 1658 C C . TRP A 1 200 ? -5.839 6.105 -1.907 1.00 89.81 200 TRP A C 1
ATOM 1660 O O . TRP A 1 200 ? -6.171 6.463 -3.031 1.00 89.81 200 TRP A O 1
ATOM 1670 N N . PHE A 1 201 ? -4.703 6.485 -1.332 1.00 86.50 201 PHE A N 1
ATOM 1671 C CA . PHE A 1 201 ? -3.660 7.211 -2.030 1.00 86.50 201 PHE A CA 1
ATOM 1672 C C . PHE A 1 201 ? -2.310 6.890 -1.402 1.00 86.50 201 PHE A C 1
ATOM 1674 O O . PHE A 1 201 ? -2.199 6.528 -0.225 1.00 86.50 201 PHE A O 1
ATOM 1681 N N . THR A 1 202 ? -1.272 7.011 -2.215 1.00 84.62 202 THR A N 1
ATOM 1682 C CA . THR A 1 202 ? 0.122 6.885 -1.808 1.00 84.62 202 THR A CA 1
ATOM 1683 C C . THR A 1 202 ? 0.929 7.887 -2.600 1.00 84.62 202 THR A C 1
ATOM 1685 O O . THR A 1 202 ? 0.772 7.973 -3.814 1.00 84.62 202 THR A O 1
ATOM 1688 N N . LEU A 1 203 ? 1.774 8.620 -1.890 1.00 80.25 203 LEU A N 1
ATOM 1689 C CA . LEU A 1 203 ? 2.769 9.531 -2.438 1.00 80.25 203 LEU A CA 1
ATOM 1690 C C . LEU A 1 203 ? 4.157 8.981 -2.139 1.00 80.25 203 LEU A C 1
ATOM 1692 O O . LEU A 1 203 ? 4.293 8.320 -1.081 1.00 80.25 203 LEU A O 1
#

pLDDT: mean 80.88, std 15.73, range [41.12, 97.81]

Radius of gyration: 39.93 Å; Cα contacts (8 Å, |Δi|>4): 355; chains: 1; bounding box: 120×30×106 Å

Sequence (203 aa):
MNKIILIYILIFNLIALSEEATDKTEDTKEPTLWEKTVEVTTPYYLKGKEIVQKTNESINKTKLRRGEKSWGALGHFSYIDTWVPGKLGFHLFKVEDESTTWEFEFSRGSISYEVIKVNLIHFWDHRFSLYKRSFSQRNSLNFRYGIYYNTFGVVLGDDMLRYVSNAEEYELVEVKTAGITWGLGNRWQTGGKFTWGIDWFTL

Secondary structure (DSSP, 8-state):
--SSHHHHHHHHHHHTT------------PPPHHHHHHHHHHHHHHHHHHHHHHHHHHHHHHHHHHHT-SEEEEEEEES--SSSSSEEEEEEEEEEETTEEEEEEEEEEEEEEEETTEEEEEEEEEEEEEEEEEE-TTSSEEEEEEEEEEEEEEEE-HHHHHHHT--S-EEEEEEEEEEEEEEEEEEEEETTTEEEEEEEEE-

Nearest PDB structures (foldseek):
  4n4r-assembly1_A  TM=4.285E-01  e=8.310E+00  Salmonella enterica subsp. enterica serovar Typhimurium str. LT2

Foldseek 3Di:
DDDPVVVVVVVVVVVVVPPPPPPPPVPPVPDPPVSVCCVVVVVVVVVVVVVVVVLLVVLVVQLVLLQVDQWDKDKDWAQDDPFAGTKIKMWIWGAPHSFKIKIKMWIKGKDFDDDPNFTAKIKIKIKIWIWMWGADSSSFKIKIKGKMKMKIWMWGTQVVCCVPPVDRTDTPDIDIDMDMKMFIWTWDDDPSPDIDIDTPDMD